Protein AF-A0A024TH42-F1 (afdb_monomer_lite)

InterPro domains:
  IPR003439 ABC transporter-like, ATP-binding domain [PF00005] (58-286)
  IPR027417 P-loop containing nucleoside triphosphate hydrolase [G3DSA:3.40.50.300] (31-189)
  IPR027417 P-loop containing nucleoside triphosphate hydrolase [G3DSA:3.40.50.300] (191-316)
  IPR027417 P-loop containing nucleoside triphosphate hydrolase [SSF52540] (46-305)
  IPR050611 ABCF protein [PTHR19211] (34-308)

Organism: NCBI:txid157072

Foldseek 3Di:
DDDDDDDDDDDDDDDDPFDKAWEFDDDPPPPPPVPVPFQKFWTFQIWIGTVPGTLDGGDIDTFHFQAEAEAEDAPPSCQLVVLVCVQVVLYPRRDPSFFEDGDQELDPDPLPDQQQFLLNLLQVLPPVLVVLVVLLVLLVVCVVVQLLQLSVLVVQLVVLVVVLVVLVSVLSHDDDPSNVVSVVVSVVSVVVNVVSVVSNVCCVVPNDGDDPVSNVVSVVVSVVSVVVCVVDCSVVLLVLCVVLPHDSVRRGGRSSPDDPVSSSSSSVSSCVSSVGLEYEAEQHCPPHDPVVVVVVVVSSVPDSHTYYYYDYDDDD

Secondary structure (DSSP, 8-state):
---------PPPPPP----EEEEEEPPTT------TT---EEEEEEEEEETTEEEEEEEEEEE-TT-EEEEEE-TTSSHHHHHHHHHTT-SSS--TT--EEEESSS--S-TT-TT-BHHHHHHTT-HHHHHHHHHHHHHHHHHHHT-HHHHHHHHHHHHHHHHHHHHHHHHHH--HHHHHHHHHHHHHHHHHHHHHHHHHHHHHHSPPPPPHHHHHHHHHHHHHHHHHHHT-SHHHHHHHHHHTT--GGGTTSBGGGS-HHHHHHHHHHHHHHH--SEEEESSTTTT--HHHHHHHHHHHHH--SEEEEEEE----

pLDDT: mean 80.29, std 17.08, range [27.31, 97.75]

Radius of gyration: 23.91 Å; chains: 1; bounding box: 73×58×61 Å

Structure (mmCIF, N/CA/C/O backbone):
data_AF-A0A024TH42-F1
#
_entry.id   AF-A0A024TH42-F1
#
loop_
_atom_site.group_PDB
_atom_site.id
_atom_site.type_symbol
_atom_site.label_atom_id
_atom_site.label_alt_id
_atom_site.label_comp_id
_atom_site.label_asym_id
_atom_site.label_entity_id
_atom_site.label_seq_id
_atom_site.pdbx_PDB_ins_code
_atom_site.Cartn_x
_atom_site.Cartn_y
_atom_site.Cartn_z
_atom_site.occupancy
_atom_site.B_iso_or_equiv
_atom_site.auth_seq_id
_atom_site.auth_comp_id
_atom_site.auth_asym_id
_atom_site.auth_atom_id
_atom_site.pdbx_PDB_model_num
ATOM 1 N N . ME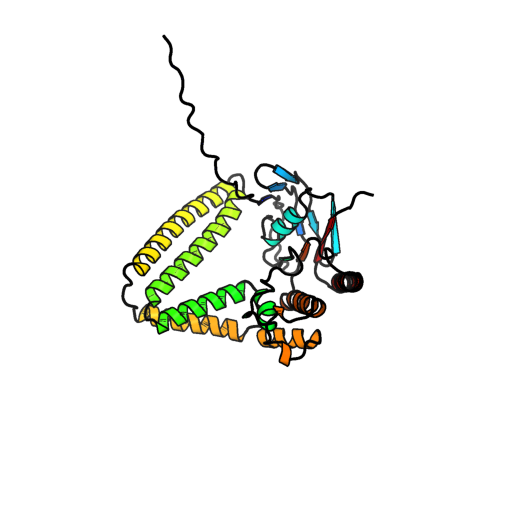T A 1 1 ? 47.244 28.688 38.931 1.00 35.34 1 MET A N 1
ATOM 2 C CA . MET A 1 1 ? 47.483 28.111 37.586 1.00 35.34 1 MET A CA 1
ATOM 3 C C . MET A 1 1 ? 47.863 26.655 37.815 1.00 35.34 1 MET A C 1
ATOM 5 O O . MET A 1 1 ? 48.824 26.429 38.520 1.00 35.34 1 MET A O 1
ATOM 9 N N . SER A 1 2 ? 47.060 25.647 37.496 1.00 34.12 2 SER A N 1
ATOM 10 C CA . SER A 1 2 ? 46.741 25.180 36.147 1.00 34.12 2 SER A CA 1
ATOM 11 C C . SER A 1 2 ? 45.531 24.235 36.228 1.00 34.12 2 SER A C 1
ATOM 13 O O . SER A 1 2 ? 45.498 23.344 37.074 1.00 34.12 2 SER A O 1
ATOM 15 N N . ARG A 1 3 ? 44.525 24.472 35.378 1.00 27.72 3 ARG A N 1
ATOM 16 C CA . ARG A 1 3 ? 43.347 23.620 35.167 1.00 27.72 3 ARG A CA 1
ATOM 17 C C . ARG A 1 3 ? 43.743 22.470 34.236 1.00 27.72 3 ARG A C 1
ATOM 19 O O . ARG A 1 3 ? 44.155 22.742 33.113 1.00 27.72 3 ARG A O 1
ATOM 26 N N . ALA A 1 4 ? 43.537 21.222 34.650 1.00 32.16 4 ALA A N 1
ATOM 27 C CA . ALA A 1 4 ? 43.550 20.070 33.750 1.00 32.16 4 ALA A CA 1
ATOM 28 C C . ALA A 1 4 ? 42.110 19.583 33.532 1.00 32.16 4 ALA A C 1
ATOM 30 O O . ALA A 1 4 ? 41.385 19.261 34.469 1.00 32.16 4 ALA A O 1
ATOM 31 N N . SER A 1 5 ? 41.709 19.645 32.267 1.00 30.38 5 SER A N 1
ATOM 32 C CA . SER A 1 5 ? 40.374 19.448 31.712 1.00 30.38 5 SER A CA 1
ATOM 33 C C . SER A 1 5 ? 39.993 17.966 31.655 1.00 30.38 5 SER A C 1
ATOM 35 O O . SER A 1 5 ? 40.686 17.173 31.018 1.00 30.38 5 SER A O 1
ATOM 37 N N . SER A 1 6 ? 38.871 17.599 32.279 1.00 29.38 6 SER A N 1
ATOM 38 C CA . SER A 1 6 ? 38.194 16.324 32.048 1.00 29.38 6 SER A CA 1
ATOM 39 C C . SER A 1 6 ? 37.366 16.421 30.762 1.00 29.38 6 SER A C 1
ATOM 41 O O . SER A 1 6 ? 36.305 17.045 30.708 1.00 29.38 6 SER A O 1
ATOM 43 N N . ARG A 1 7 ? 37.857 15.806 29.681 1.00 30.27 7 ARG A N 1
ATOM 44 C CA . ARG A 1 7 ? 37.072 15.606 28.457 1.00 30.27 7 ARG A CA 1
ATOM 45 C C . ARG A 1 7 ? 36.002 14.543 28.722 1.00 30.27 7 ARG A C 1
ATOM 47 O O . ARG A 1 7 ? 36.294 13.353 28.737 1.00 30.27 7 ARG A O 1
ATOM 54 N N . LYS A 1 8 ? 34.761 14.996 28.919 1.00 28.11 8 LYS A N 1
ATOM 55 C CA . LYS A 1 8 ? 33.544 14.189 28.758 1.00 28.11 8 LYS A CA 1
ATOM 56 C C . LYS A 1 8 ? 33.512 13.627 27.333 1.00 28.11 8 LYS A C 1
ATOM 58 O O . LYS A 1 8 ? 33.587 14.393 26.374 1.00 28.11 8 LYS A O 1
ATOM 63 N N . ALA A 1 9 ? 33.395 12.307 27.212 1.00 27.31 9 ALA A N 1
ATOM 64 C CA . ALA A 1 9 ? 33.053 11.638 25.966 1.00 27.31 9 ALA A CA 1
ATOM 65 C C . ALA A 1 9 ? 31.668 12.127 25.518 1.00 27.31 9 ALA A C 1
ATOM 67 O O . ALA A 1 9 ? 30.679 11.958 26.232 1.00 27.31 9 ALA A O 1
ATOM 68 N N . ALA A 1 10 ? 31.628 12.811 24.377 1.00 28.23 10 ALA A N 1
ATOM 69 C CA . ALA A 1 10 ? 30.393 13.216 23.735 1.00 28.23 10 ALA A CA 1
ATOM 70 C C . ALA A 1 10 ? 29.708 11.964 23.181 1.00 28.23 10 ALA A C 1
ATOM 72 O O . ALA A 1 10 ? 30.305 11.217 22.407 1.00 28.23 10 ALA A O 1
ATOM 73 N N . ALA A 1 11 ? 28.470 11.743 23.616 1.00 29.12 11 ALA A N 1
ATOM 74 C CA . ALA A 1 11 ? 27.571 10.772 23.027 1.00 29.12 11 ALA A CA 1
ATOM 75 C C . ALA A 1 11 ? 27.407 11.071 21.529 1.00 29.12 11 ALA A C 1
ATOM 77 O O . ALA A 1 11 ? 27.169 12.215 21.135 1.00 29.12 11 ALA A O 1
ATOM 78 N N . SER A 1 12 ? 27.564 10.039 20.708 1.00 27.52 12 SER A N 1
ATOM 79 C CA . SER A 1 12 ? 27.299 10.056 19.273 1.00 27.52 12 SER A CA 1
ATOM 80 C C . SER A 1 12 ? 25.852 10.508 19.028 1.00 27.52 12 SER A C 1
ATOM 82 O O . SER A 1 12 ? 24.946 9.901 19.604 1.00 27.52 12 SER A O 1
ATOM 84 N N . PRO A 1 13 ? 25.586 11.542 18.210 1.00 33.06 13 PRO A N 1
ATOM 85 C CA . PRO A 1 13 ? 24.218 11.864 17.840 1.00 33.06 13 PRO A CA 1
ATOM 86 C C . PRO A 1 13 ? 23.682 10.754 16.927 1.00 33.06 13 PRO A C 1
ATOM 88 O O . PRO A 1 13 ? 24.401 10.241 16.069 1.00 33.06 13 PRO A O 1
ATOM 91 N N . GLY A 1 14 ? 22.438 10.356 17.195 1.00 29.52 14 GLY A N 1
ATOM 92 C CA . GLY A 1 14 ? 21.754 9.206 16.614 1.00 29.52 14 GLY A CA 1
ATOM 93 C C . GLY A 1 14 ? 21.737 9.158 15.087 1.00 29.52 14 GLY A C 1
ATOM 94 O O . GLY A 1 14 ? 21.910 10.164 14.399 1.00 29.52 14 GLY A O 1
ATOM 95 N N . GLY A 1 15 ? 21.527 7.944 14.574 1.00 28.48 15 GLY A N 1
ATOM 96 C CA . GLY A 1 15 ? 21.420 7.655 13.150 1.00 28.48 15 GLY A CA 1
ATOM 97 C C . GLY A 1 15 ? 20.414 8.579 12.469 1.00 28.48 15 GLY A C 1
ATOM 98 O O . GLY A 1 15 ? 19.236 8.595 12.813 1.00 28.48 15 GLY A O 1
ATOM 99 N N . VAL A 1 16 ? 20.902 9.359 11.507 1.00 35.38 16 VAL A N 1
ATOM 100 C CA . VAL A 1 16 ? 20.064 10.153 10.612 1.00 35.38 16 VAL A CA 1
ATOM 101 C C . VAL A 1 16 ? 19.245 9.160 9.794 1.00 35.38 16 VAL A C 1
ATOM 103 O O . VAL A 1 16 ? 19.814 8.412 8.998 1.00 35.38 16 VAL A O 1
ATOM 106 N N . SER A 1 17 ? 17.927 9.121 9.990 1.00 39.53 17 SER A N 1
ATOM 107 C CA . SER A 1 17 ? 17.049 8.440 9.043 1.00 39.53 17 SER A CA 1
ATOM 108 C C . SER A 1 17 ? 17.267 9.083 7.671 1.00 39.53 17 SER A C 1
ATOM 110 O O . SER A 1 17 ? 17.157 10.297 7.496 1.00 39.53 17 SER A O 1
ATOM 112 N N . SER A 1 18 ? 17.688 8.285 6.694 1.00 54.50 18 SER A N 1
ATOM 113 C CA . SER A 1 18 ? 17.993 8.749 5.342 1.00 54.50 18 SER A CA 1
ATOM 114 C C . SER A 1 18 ? 16.696 9.089 4.600 1.00 54.50 18 SER A C 1
ATOM 116 O O . SER A 1 18 ? 16.183 8.280 3.832 1.00 54.50 18 SER A O 1
ATOM 118 N N . PHE A 1 19 ? 16.137 10.271 4.869 1.00 74.56 19 PHE A N 1
ATOM 119 C CA . PHE A 1 19 ? 14.902 10.755 4.251 1.00 74.56 19 PHE A CA 1
ATOM 120 C C . PHE A 1 19 ? 15.132 11.117 2.776 1.00 74.56 19 PHE A C 1
ATOM 122 O O . PHE A 1 19 ? 16.102 11.807 2.448 1.00 74.56 19 PHE A O 1
ATOM 129 N N . ILE A 1 20 ? 14.237 10.661 1.895 1.00 80.00 20 ILE A N 1
ATOM 130 C CA . ILE A 1 20 ? 14.242 10.982 0.461 1.00 80.00 20 ILE A CA 1
ATOM 131 C C . ILE A 1 20 ? 13.393 12.237 0.235 1.00 80.00 20 ILE A C 1
ATOM 133 O O . ILE A 1 20 ? 12.207 12.252 0.559 1.00 80.00 20 ILE A O 1
ATOM 137 N N . MET A 1 21 ? 13.975 13.282 -0.357 1.00 81.19 21 MET A N 1
ATOM 138 C CA . MET A 1 21 ? 13.240 14.466 -0.812 1.00 81.19 21 MET A CA 1
ATOM 139 C C . MET A 1 21 ? 13.188 14.495 -2.335 1.00 81.19 21 MET A C 1
ATOM 141 O O . MET A 1 21 ? 14.208 14.335 -3.001 1.00 81.19 21 MET A O 1
ATOM 145 N N . ALA A 1 22 ? 12.003 14.748 -2.884 1.00 84.31 22 ALA A N 1
ATOM 146 C CA . ALA A 1 22 ? 11.780 14.885 -4.316 1.00 84.31 22 ALA A CA 1
ATOM 147 C C . ALA A 1 22 ? 11.021 16.185 -4.607 1.00 84.31 22 ALA A C 1
ATOM 149 O O . ALA A 1 22 ? 10.117 16.561 -3.859 1.00 84.31 22 ALA A O 1
ATOM 150 N N . ARG A 1 23 ? 11.391 16.874 -5.688 1.00 84.00 23 ARG A N 1
ATOM 151 C CA . ARG A 1 23 ? 10.737 18.094 -6.180 1.00 84.00 23 ARG A CA 1
ATOM 152 C C . ARG A 1 23 ? 10.572 18.022 -7.693 1.00 84.00 23 ARG A C 1
ATOM 154 O O . ARG A 1 23 ? 11.424 17.463 -8.374 1.00 84.00 23 ARG A O 1
ATOM 161 N N . SER A 1 24 ? 9.507 18.616 -8.207 1.00 83.94 24 SER A N 1
ATOM 162 C CA . SER A 1 24 ? 9.253 18.800 -9.639 1.00 83.94 24 SER A CA 1
ATOM 163 C C . SER A 1 24 ? 8.377 20.034 -9.831 1.00 83.94 24 SER A C 1
ATOM 165 O O . SER A 1 24 ? 7.579 20.387 -8.961 1.00 83.94 24 SER A O 1
ATOM 167 N N . GLN A 1 25 ? 8.544 20.724 -10.954 1.00 77.81 25 GLN A N 1
ATOM 168 C CA . GLN A 1 25 ? 7.719 21.861 -11.331 1.00 77.81 25 GLN A CA 1
ATOM 169 C C . GLN A 1 25 ? 6.458 21.364 -12.046 1.00 77.81 25 GLN A C 1
ATOM 171 O O . GLN A 1 25 ? 6.541 20.591 -12.996 1.00 77.81 25 GLN A O 1
ATOM 176 N N . GLN A 1 26 ? 5.292 21.842 -11.608 1.00 63.44 26 GLN A N 1
ATOM 177 C CA . GLN A 1 26 ? 4.060 21.746 -12.391 1.00 63.44 26 GLN A CA 1
ATOM 178 C C . GLN A 1 26 ? 3.979 22.948 -13.333 1.00 63.44 26 GLN A C 1
ATOM 180 O O . GLN A 1 26 ? 4.135 24.090 -12.881 1.00 63.44 26 GLN A O 1
ATOM 185 N N . ASP A 1 27 ? 3.720 22.712 -14.619 1.00 53.97 27 ASP A N 1
ATOM 186 C CA . ASP A 1 27 ? 3.426 23.801 -15.547 1.00 53.97 27 ASP A CA 1
ATOM 187 C C . ASP A 1 27 ? 2.157 24.547 -15.085 1.00 53.97 27 ASP A C 1
ATOM 189 O O . ASP A 1 27 ? 1.157 23.939 -14.697 1.00 53.97 27 ASP A O 1
ATOM 193 N N . ARG A 1 28 ? 2.196 25.886 -15.103 1.00 44.81 28 ARG A N 1
ATOM 194 C CA . ARG A 1 28 ? 1.053 26.745 -14.748 1.00 44.81 28 ARG A CA 1
ATOM 195 C C . ARG A 1 28 ? -0.092 26.631 -15.759 1.00 44.81 28 ARG A C 1
ATOM 197 O O . ARG A 1 28 ? -1.193 27.078 -15.442 1.00 44.81 28 ARG A O 1
ATOM 204 N N . PHE A 1 29 ? 0.167 26.062 -16.938 1.00 48.16 29 PHE A N 1
ATOM 205 C CA . PHE A 1 29 ? -0.809 25.898 -18.016 1.00 48.16 29 PHE A CA 1
ATOM 206 C C . PHE A 1 29 ? -1.490 24.529 -18.064 1.00 48.16 29 PHE A C 1
ATOM 208 O O . PHE A 1 29 ? -2.488 24.394 -18.770 1.00 48.16 29 PHE A O 1
ATOM 215 N N . HIS A 1 30 ? -1.068 23.560 -17.245 1.00 46.94 30 HIS A N 1
ATOM 216 C CA . HIS A 1 30 ? -1.917 22.411 -16.939 1.00 46.94 30 HIS A CA 1
ATOM 217 C C . HIS A 1 30 ? -2.985 22.835 -15.920 1.00 46.94 30 HIS A C 1
ATOM 219 O O . HIS A 1 30 ? -2.983 22.447 -14.752 1.00 46.94 30 HIS A O 1
ATOM 225 N N . LEU A 1 31 ? -3.959 23.625 -16.395 1.00 41.12 31 LEU A N 1
ATOM 226 C CA . LEU A 1 31 ? -5.339 23.342 -16.015 1.00 41.12 31 LEU A CA 1
ATOM 227 C C . LEU A 1 31 ? -5.497 21.838 -16.212 1.00 41.12 31 LEU A C 1
ATOM 229 O O . LEU A 1 31 ? -5.095 21.321 -17.252 1.00 41.12 31 LEU A O 1
ATOM 233 N N . ALA A 1 32 ? -6.005 21.140 -15.205 1.00 41.59 32 ALA A N 1
ATOM 234 C CA . ALA A 1 32 ? -6.504 19.797 -15.402 1.00 41.59 32 ALA A CA 1
ATOM 235 C C . ALA A 1 32 ? -7.594 19.888 -16.478 1.00 41.59 32 ALA A C 1
ATOM 237 O O . ALA A 1 32 ? -8.767 20.085 -16.170 1.00 41.59 32 ALA A O 1
ATOM 238 N N . THR A 1 33 ? -7.210 19.824 -17.754 1.00 36.06 33 THR A N 1
ATOM 239 C CA . THR A 1 33 ? -8.090 19.301 -18.777 1.00 36.06 33 THR A CA 1
ATOM 240 C C . THR A 1 33 ? -8.423 17.934 -18.231 1.00 36.06 33 THR A C 1
ATOM 242 O O . THR A 1 33 ? -7.535 17.127 -17.954 1.00 36.06 33 THR A O 1
ATOM 245 N N . VAL A 1 34 ? -9.693 17.757 -17.905 1.00 44.75 34 VAL A N 1
ATOM 246 C CA . VAL A 1 34 ? -10.247 16.528 -17.361 1.00 44.75 34 VAL A CA 1
ATOM 247 C C . VAL A 1 34 ? -10.269 15.507 -18.502 1.00 44.75 34 VAL A C 1
ATOM 249 O O . VAL A 1 34 ? -11.316 15.073 -18.956 1.00 44.75 34 VAL A O 1
ATOM 252 N N . ASP A 1 35 ? -9.093 15.174 -19.027 1.00 43.88 35 ASP A N 1
ATOM 253 C CA . ASP A 1 35 ? -8.879 14.012 -19.864 1.00 43.88 35 ASP A CA 1
ATOM 254 C C . ASP A 1 35 ? -8.500 12.891 -18.907 1.00 43.88 35 ASP A C 1
ATOM 256 O O . ASP A 1 35 ? -7.347 12.703 -18.525 1.00 43.88 35 ASP A O 1
ATOM 260 N N . HIS A 1 36 ? -9.519 12.147 -18.482 1.00 51.41 36 HIS A N 1
ATOM 261 C CA . HIS A 1 36 ? -9.411 10.998 -17.579 1.00 51.41 36 HIS A CA 1
ATOM 262 C C . HIS A 1 36 ? -8.555 9.831 -18.128 1.00 51.41 36 HIS A C 1
ATOM 264 O O . HIS A 1 36 ? -8.536 8.762 -17.527 1.00 51.41 36 HIS A O 1
ATOM 270 N N . HIS A 1 37 ? -7.852 10.020 -19.249 1.00 54.94 37 HIS A N 1
ATOM 271 C CA . HIS A 1 37 ? -7.129 8.981 -19.985 1.00 54.94 37 HIS A CA 1
ATOM 272 C C . HIS A 1 37 ? -5.671 9.343 -20.303 1.00 54.94 37 HIS A C 1
ATOM 274 O O . HIS A 1 37 ? -4.991 8.555 -20.960 1.00 54.94 37 HIS A O 1
ATOM 280 N N . ASP A 1 38 ? -5.172 10.506 -19.867 1.00 73.75 38 ASP A N 1
ATOM 281 C CA . ASP A 1 38 ? -3.760 10.832 -20.065 1.00 73.75 38 ASP A CA 1
ATOM 282 C C . ASP A 1 38 ? -2.898 10.175 -18.973 1.00 73.75 38 ASP A C 1
ATOM 284 O O . ASP A 1 38 ? -2.822 10.644 -17.834 1.00 73.75 38 ASP A O 1
ATOM 288 N N . TYR A 1 39 ? -2.279 9.045 -19.323 1.00 86.44 39 TYR A N 1
ATOM 289 C CA . TYR A 1 39 ? -1.319 8.332 -18.474 1.00 86.44 39 TYR A CA 1
ATOM 290 C C . TYR A 1 39 ? 0.134 8.782 -18.707 1.00 86.44 39 TYR A C 1
ATOM 292 O O . TYR A 1 39 ? 1.055 8.170 -18.161 1.00 86.44 39 TYR A O 1
ATOM 300 N N . ASN A 1 40 ? 0.362 9.837 -19.500 1.00 89.12 40 ASN A N 1
ATOM 301 C CA . ASN A 1 40 ? 1.694 10.399 -19.687 1.00 89.12 40 ASN A CA 1
ATOM 302 C C . ASN A 1 40 ? 2.158 11.132 -18.421 1.00 89.12 40 ASN A C 1
ATOM 304 O O . ASN A 1 40 ? 1.387 11.776 -17.709 1.00 89.12 40 ASN A O 1
ATOM 308 N N . ILE A 1 41 ? 3.458 11.058 -18.145 1.00 90.06 41 ILE A N 1
ATOM 309 C CA . ILE A 1 41 ? 4.101 11.767 -17.040 1.00 90.06 41 ILE A CA 1
ATOM 310 C C . ILE A 1 41 ? 5.187 12.653 -17.622 1.00 90.06 41 ILE A C 1
ATOM 312 O O . ILE A 1 41 ? 6.186 12.166 -18.148 1.00 90.06 41 ILE A O 1
ATOM 316 N N . HIS A 1 42 ? 5.027 13.963 -17.466 1.00 90.12 42 HIS A N 1
ATOM 317 C CA . HIS A 1 42 ? 6.055 14.931 -17.822 1.00 90.12 42 HIS A CA 1
ATOM 318 C C . HIS A 1 42 ? 6.346 15.840 -16.636 1.00 90.12 42 HIS A C 1
ATOM 320 O O . HIS A 1 42 ? 5.526 16.666 -16.246 1.00 90.12 42 HIS A O 1
ATOM 326 N N . LEU A 1 43 ? 7.520 15.660 -16.036 1.00 88.31 43 LEU A N 1
ATOM 327 C CA . LEU A 1 43 ? 7.973 16.413 -14.876 1.00 88.31 43 LEU A CA 1
ATOM 328 C C . LEU A 1 43 ? 9.202 17.238 -15.235 1.00 88.31 43 LEU A C 1
ATOM 330 O O . LEU A 1 43 ? 10.209 16.714 -15.713 1.00 88.31 43 LEU A O 1
ATOM 334 N N . TRP A 1 44 ? 9.117 18.534 -14.957 1.00 87.44 44 TRP A N 1
ATOM 335 C CA . TRP A 1 44 ? 10.182 19.494 -15.220 1.00 87.44 44 TRP A CA 1
ATOM 336 C C . TRP A 1 44 ? 10.923 19.802 -13.924 1.00 87.44 44 TRP A C 1
ATOM 338 O O . TRP A 1 44 ? 10.344 19.714 -12.838 1.00 87.44 44 TRP A O 1
ATOM 348 N N . GLN A 1 45 ? 12.192 20.197 -14.027 1.00 87.00 45 GLN A N 1
ATOM 349 C CA . GLN A 1 45 ? 13.020 20.597 -12.880 1.00 87.00 45 GLN A CA 1
ATOM 350 C C . GLN A 1 45 ? 13.001 19.571 -11.731 1.00 87.00 45 GLN A C 1
ATOM 352 O O . GLN A 1 45 ? 12.886 19.911 -10.549 1.00 87.00 45 GLN A O 1
ATOM 357 N N . VAL A 1 46 ? 13.091 18.297 -12.104 1.00 89.00 46 VAL A N 1
ATOM 358 C CA . VAL A 1 46 ? 13.156 17.145 -11.213 1.00 89.00 46 VAL A CA 1
ATOM 359 C C . VAL A 1 46 ? 14.411 17.259 -10.355 1.00 89.00 46 VAL A C 1
ATOM 361 O O . VAL A 1 46 ? 15.539 17.179 -10.842 1.00 89.00 46 VAL A O 1
ATOM 364 N N . GLY A 1 47 ? 14.202 17.443 -9.057 1.00 89.62 47 GLY A N 1
ATOM 365 C CA . GLY A 1 47 ? 15.243 17.386 -8.042 1.00 89.62 47 GLY A CA 1
ATOM 366 C C . GLY A 1 47 ? 15.013 16.198 -7.119 1.00 89.62 47 GLY A C 1
ATOM 367 O O . GLY A 1 47 ? 13.878 15.929 -6.727 1.00 89.62 47 GLY A O 1
ATOM 368 N N . LEU A 1 48 ? 16.086 15.500 -6.761 1.00 90.38 48 LEU A N 1
ATOM 369 C CA . LEU A 1 48 ? 16.047 14.348 -5.861 1.00 90.38 48 LEU A CA 1
ATOM 370 C C . LEU A 1 48 ? 17.242 14.413 -4.916 1.00 90.38 48 LEU A C 1
ATOM 372 O O . LEU A 1 48 ? 18.374 14.562 -5.375 1.00 90.38 48 LEU A O 1
ATOM 376 N N . SER A 1 49 ? 17.013 14.256 -3.618 1.00 87.75 49 SER A N 1
ATOM 377 C CA . SER A 1 49 ? 18.069 14.166 -2.611 1.00 87.75 49 SER A CA 1
ATOM 378 C C . SER A 1 49 ? 17.771 13.088 -1.572 1.00 87.75 49 SER A C 1
ATOM 380 O O . SER A 1 49 ? 16.621 12.723 -1.330 1.00 87.75 49 SER A O 1
ATOM 382 N N . ILE A 1 50 ? 18.832 12.558 -0.964 1.00 84.38 50 ILE A N 1
ATOM 383 C CA . ILE A 1 50 ? 18.760 11.644 0.178 1.00 84.38 50 ILE A CA 1
ATOM 384 C C . ILE A 1 50 ? 19.601 12.215 1.321 1.00 84.38 50 ILE A C 1
ATOM 386 O O . ILE A 1 50 ? 20.815 12.410 1.187 1.00 84.38 50 ILE A O 1
ATOM 390 N N . GLY A 1 51 ? 18.950 12.551 2.436 1.00 82.00 51 GLY A N 1
ATOM 391 C CA . GLY A 1 51 ? 19.565 13.370 3.483 1.00 82.00 51 GLY A CA 1
ATOM 392 C C . GLY A 1 51 ? 20.139 14.669 2.901 1.00 82.00 51 GLY A C 1
ATOM 393 O O . GLY A 1 51 ? 19.437 15.425 2.238 1.00 82.00 51 GLY A O 1
ATOM 394 N N . ASN A 1 52 ? 21.441 14.897 3.093 1.00 79.88 52 ASN A N 1
ATOM 395 C CA . ASN A 1 52 ? 22.132 16.091 2.586 1.00 79.88 52 ASN A CA 1
ATOM 396 C C . ASN A 1 52 ? 22.758 15.907 1.191 1.00 79.88 52 ASN A C 1
ATOM 398 O O . ASN A 1 52 ? 23.478 16.788 0.725 1.00 79.88 52 ASN A O 1
ATOM 402 N N . ARG A 1 53 ? 22.558 14.756 0.536 1.00 85.38 53 ARG A N 1
ATOM 403 C CA . ARG A 1 53 ? 23.165 14.456 -0.766 1.00 85.38 53 ARG A CA 1
ATOM 404 C C . ARG A 1 53 ? 22.154 14.657 -1.887 1.00 85.38 53 ARG A C 1
ATOM 406 O O . 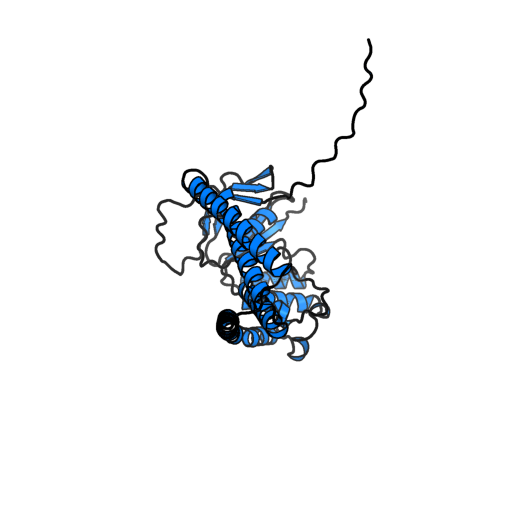ARG A 1 53 ? 21.176 13.918 -1.968 1.00 85.38 53 ARG A O 1
ATOM 413 N N . GLU A 1 54 ? 22.429 15.592 -2.789 1.00 88.62 54 GLU A N 1
ATOM 414 C CA . GLU A 1 54 ? 21.683 15.733 -4.042 1.00 88.62 54 GLU A CA 1
ATOM 415 C C . GLU A 1 54 ? 22.074 14.624 -5.032 1.00 88.62 54 GLU A C 1
ATOM 417 O O . GLU A 1 54 ? 23.252 14.308 -5.219 1.00 88.62 54 GLU A O 1
ATOM 422 N N . LEU A 1 55 ? 21.063 13.996 -5.628 1.00 90.62 55 LEU A N 1
ATOM 423 C CA . LEU A 1 55 ? 21.175 12.912 -6.605 1.00 90.62 55 LEU A CA 1
ATOM 424 C C . LEU A 1 55 ? 20.782 13.389 -8.007 1.00 90.62 55 LEU A C 1
ATOM 426 O O . LEU A 1 55 ? 21.447 13.030 -8.974 1.00 90.62 55 LEU A O 1
ATOM 430 N N . LEU A 1 56 ? 19.731 14.211 -8.107 1.00 91.50 56 LEU A N 1
ATOM 431 C CA . LEU A 1 56 ? 19.283 14.856 -9.343 1.00 91.50 56 LEU A CA 1
ATOM 432 C C . LEU A 1 56 ? 19.079 16.349 -9.090 1.00 91.50 56 LEU A C 1
ATOM 434 O O . LEU A 1 56 ? 18.502 16.727 -8.068 1.00 91.50 56 LEU A O 1
ATOM 438 N N . VAL A 1 57 ? 19.525 17.176 -10.033 1.00 90.88 57 VAL A N 1
ATOM 439 C CA . VAL A 1 57 ? 19.381 18.634 -9.999 1.00 90.88 57 VAL A CA 1
ATOM 440 C C . VAL A 1 57 ? 18.800 19.075 -11.332 1.00 90.88 57 VAL A C 1
ATOM 442 O O . VAL A 1 57 ? 19.418 18.857 -12.370 1.00 90.88 57 VAL A O 1
ATOM 445 N N . ASP A 1 58 ? 17.605 19.661 -11.276 1.00 88.38 58 ASP A N 1
ATOM 446 C CA . ASP A 1 58 ? 16.881 20.253 -12.404 1.00 88.38 58 ASP A CA 1
ATOM 447 C C . ASP A 1 58 ? 16.799 19.349 -13.650 1.00 88.38 58 ASP A C 1
ATOM 449 O O . ASP A 1 58 ? 16.889 19.807 -14.787 1.00 88.38 58 ASP A O 1
ATOM 453 N N . ALA A 1 59 ? 16.614 18.046 -13.423 1.00 91.94 59 ALA A N 1
ATOM 454 C CA . ALA A 1 59 ? 16.441 17.063 -14.483 1.00 91.94 59 ALA A CA 1
ATOM 455 C C . ALA A 1 59 ? 15.041 17.152 -15.116 1.00 91.94 59 ALA A C 1
ATOM 457 O O . ALA A 1 59 ? 14.121 17.774 -14.584 1.00 91.94 59 ALA A O 1
ATOM 458 N N . GLU A 1 60 ? 14.858 16.484 -16.247 1.00 91.81 60 GLU A N 1
ATOM 459 C CA . GLU A 1 60 ? 13.560 16.317 -16.894 1.00 91.81 60 GLU A CA 1
ATOM 460 C C . GLU A 1 60 ? 13.204 14.828 -16.889 1.00 91.81 60 GLU A C 1
ATOM 462 O O . GLU A 1 60 ? 14.022 13.993 -17.280 1.00 91.81 60 GLU A O 1
ATOM 467 N N . LEU A 1 61 ? 12.002 14.486 -16.417 1.00 92.31 61 LEU A N 1
ATOM 468 C CA . LEU A 1 61 ? 11.475 13.123 -16.471 1.00 92.31 61 LEU A CA 1
ATOM 469 C C . LEU A 1 61 ? 10.266 13.099 -17.394 1.00 92.31 61 LEU A C 1
ATOM 471 O O . LEU A 1 61 ? 9.262 13.756 -17.129 1.00 92.31 61 LEU A O 1
ATOM 475 N N . LYS A 1 62 ? 10.362 12.306 -18.456 1.00 92.75 62 LYS A N 1
ATOM 476 C CA . LYS A 1 62 ? 9.303 12.140 -19.441 1.00 92.75 62 LYS A CA 1
ATOM 477 C C . LYS A 1 62 ? 9.021 10.656 -19.657 1.00 92.75 62 LYS A C 1
ATOM 479 O O . LYS A 1 62 ? 9.907 9.925 -20.096 1.00 92.75 62 LYS A O 1
ATOM 484 N N . LEU A 1 63 ? 7.804 10.231 -19.337 1.00 93.12 63 LEU A N 1
ATOM 485 C CA . LEU A 1 63 ? 7.304 8.872 -19.516 1.00 93.12 63 LEU A CA 1
ATOM 486 C C . LEU A 1 63 ? 6.014 8.931 -20.334 1.00 93.12 63 LEU A C 1
ATOM 488 O O . LEU A 1 63 ? 5.052 9.578 -19.933 1.00 93.12 63 LEU A O 1
ATOM 492 N N . GLU A 1 64 ? 6.007 8.256 -21.472 1.00 92.38 64 GLU A N 1
ATOM 493 C CA . GLU A 1 64 ? 4.845 8.115 -22.343 1.00 92.38 64 GLU A CA 1
ATOM 494 C C . GLU A 1 64 ? 4.052 6.862 -21.940 1.00 92.38 64 GLU A C 1
ATOM 496 O O . GLU A 1 64 ? 4.614 5.847 -21.499 1.00 92.38 64 GLU A O 1
ATOM 501 N N . ALA A 1 65 ? 2.734 6.930 -22.088 1.00 90.94 65 ALA A N 1
ATOM 502 C CA . ALA A 1 65 ? 1.819 5.838 -21.807 1.00 90.94 65 ALA A CA 1
ATOM 503 C C . ALA A 1 65 ? 2.171 4.601 -22.657 1.00 90.94 65 ALA A C 1
ATOM 505 O O . ALA A 1 65 ? 2.336 4.687 -23.873 1.00 90.94 65 ALA A O 1
ATOM 506 N N . GLY A 1 66 ? 2.313 3.446 -22.004 1.00 90.19 66 GLY A N 1
ATOM 507 C CA . GLY A 1 66 ? 2.635 2.161 -22.633 1.00 90.19 66 GLY A CA 1
ATOM 508 C C . GLY A 1 66 ? 4.082 1.977 -23.092 1.00 90.19 66 GLY A C 1
ATOM 509 O O . GLY A 1 66 ? 4.412 0.931 -23.641 1.00 90.19 66 GLY A O 1
ATOM 510 N N . ALA A 1 67 ? 4.970 2.944 -22.854 1.00 93.56 67 ALA A N 1
ATOM 511 C CA . ALA A 1 67 ? 6.387 2.786 -23.164 1.00 93.56 67 ALA A CA 1
ATOM 512 C C . ALA A 1 67 ? 7.153 2.020 -22.063 1.00 93.56 67 ALA A C 1
ATOM 514 O O . ALA A 1 67 ? 6.830 2.091 -20.873 1.00 93.56 67 ALA A O 1
ATOM 515 N N . HIS A 1 68 ? 8.218 1.317 -22.460 1.00 93.31 68 HIS A N 1
ATOM 516 C CA . HIS A 1 68 ? 9.109 0.590 -21.549 1.00 93.31 68 HIS A CA 1
ATOM 517 C C . HIS A 1 68 ? 10.493 1.248 -21.515 1.00 93.31 68 HIS A C 1
ATOM 519 O O . HIS A 1 68 ? 11.195 1.311 -22.525 1.00 93.31 68 HIS A O 1
ATOM 525 N N . TYR A 1 69 ? 10.889 1.724 -20.340 1.00 94.31 69 TYR A N 1
ATOM 526 C CA . TYR A 1 69 ? 12.108 2.488 -20.102 1.00 94.31 69 TYR A CA 1
ATOM 527 C C . TYR A 1 69 ? 13.132 1.678 -19.307 1.00 94.31 69 TYR A C 1
ATOM 529 O O . TYR A 1 69 ? 12.788 0.994 -18.344 1.00 94.31 69 TYR A O 1
ATOM 537 N N . GLY A 1 70 ? 14.407 1.816 -19.678 1.00 92.44 70 GLY A N 1
ATOM 538 C CA . GLY A 1 70 ? 15.548 1.338 -18.899 1.00 92.44 70 GLY A CA 1
ATOM 539 C C . GLY A 1 70 ? 16.294 2.504 -18.249 1.00 92.44 70 GLY A C 1
ATOM 540 O O . GLY A 1 70 ? 16.869 3.345 -18.938 1.00 92.44 70 GLY A O 1
ATOM 541 N N . LEU A 1 71 ? 16.310 2.548 -16.921 1.00 92.00 71 LEU A N 1
ATOM 542 C CA . LEU A 1 71 ? 17.077 3.482 -16.108 1.00 92.00 71 LEU A CA 1
ATOM 543 C C . LEU A 1 71 ? 18.466 2.896 -15.845 1.00 92.00 71 LEU A C 1
ATOM 545 O O . LEU A 1 71 ? 18.660 2.048 -14.972 1.00 92.00 71 LEU A O 1
ATOM 549 N N . VAL A 1 72 ? 19.445 3.378 -16.605 1.00 90.50 72 VAL A N 1
ATOM 550 C CA . VAL A 1 72 ? 20.810 2.848 -16.606 1.00 90.50 72 VAL A CA 1
ATOM 551 C C . VAL A 1 72 ? 21.765 3.818 -15.915 1.00 90.50 72 VAL A C 1
ATOM 553 O O . VAL A 1 72 ? 21.757 5.021 -16.166 1.00 90.50 72 VAL A O 1
ATOM 556 N N . GLY A 1 73 ? 22.626 3.298 -15.042 1.00 87.38 73 GLY A N 1
ATOM 557 C CA . GLY A 1 73 ? 23.606 4.120 -14.335 1.00 87.38 73 GLY A CA 1
ATOM 558 C C . GLY A 1 73 ? 24.515 3.319 -13.413 1.00 87.38 73 GLY A C 1
ATOM 559 O O . GLY A 1 73 ? 24.254 2.153 -13.111 1.00 87.38 73 GLY A O 1
ATOM 560 N N . ARG A 1 74 ? 25.590 3.956 -12.937 1.00 86.50 74 ARG A N 1
ATOM 561 C CA . ARG A 1 74 ? 26.534 3.343 -11.986 1.00 86.50 74 ARG A CA 1
ATOM 562 C C . ARG A 1 74 ? 25.851 3.017 -10.649 1.00 86.50 74 ARG A C 1
ATOM 564 O O . ARG A 1 74 ? 24.791 3.547 -10.315 1.00 86.50 74 ARG A O 1
ATOM 571 N N . ASN A 1 75 ? 26.479 2.159 -9.851 1.00 83.25 75 ASN A N 1
ATOM 572 C CA . ASN A 1 75 ? 26.045 1.941 -8.473 1.00 83.25 75 ASN A CA 1
ATOM 573 C C . ASN A 1 75 ? 26.133 3.228 -7.648 1.00 83.25 75 ASN A C 1
ATOM 575 O O . ASN A 1 75 ? 27.085 3.998 -7.778 1.00 83.25 75 ASN A O 1
ATOM 579 N N . GLY A 1 76 ? 25.123 3.461 -6.807 1.00 82.56 76 GLY A N 1
ATOM 580 C CA . GLY A 1 76 ? 25.071 4.625 -5.918 1.00 82.56 76 GLY A CA 1
ATOM 581 C C . GLY A 1 76 ? 24.764 5.965 -6.599 1.00 82.56 76 GLY A C 1
ATOM 582 O O . GLY A 1 76 ? 25.005 7.009 -5.987 1.00 82.56 76 GLY A O 1
ATOM 583 N N . THR A 1 77 ? 24.246 5.965 -7.836 1.00 86.12 77 THR A N 1
ATOM 584 C CA . THR A 1 77 ? 23.800 7.186 -8.541 1.00 86.12 77 THR A CA 1
ATOM 585 C C . THR A 1 77 ? 22.373 7.616 -8.199 1.00 86.12 77 THR A C 1
ATOM 587 O O . THR A 1 77 ? 21.949 8.668 -8.654 1.00 86.12 77 THR A O 1
ATOM 590 N N . GLY A 1 78 ? 21.633 6.829 -7.411 1.00 86.56 78 GLY A N 1
ATOM 591 C CA . GLY A 1 78 ? 20.269 7.174 -6.993 1.00 86.56 78 GLY A CA 1
ATOM 592 C C . GLY A 1 78 ? 19.142 6.564 -7.830 1.00 86.56 78 GLY A C 1
ATOM 593 O O . GLY A 1 78 ? 18.021 7.043 -7.736 1.00 86.56 78 GLY A O 1
ATOM 594 N N . LYS A 1 79 ? 19.404 5.512 -8.625 1.00 90.69 79 LYS A N 1
ATOM 595 C CA . LYS A 1 79 ? 18.374 4.821 -9.431 1.00 90.69 79 LYS A CA 1
ATOM 596 C C . LYS A 1 79 ? 17.216 4.304 -8.573 1.00 90.69 79 LYS A C 1
ATOM 598 O O . LYS A 1 79 ? 16.077 4.705 -8.774 1.00 90.69 79 LYS A O 1
ATOM 603 N N . SER A 1 80 ? 17.539 3.487 -7.574 1.00 88.06 80 SER A N 1
ATOM 604 C CA . SER A 1 80 ? 16.569 2.941 -6.623 1.00 88.06 80 SER A CA 1
ATOM 605 C C . SER A 1 80 ? 15.854 4.047 -5.856 1.00 88.06 80 SER A C 1
ATOM 607 O O . SER A 1 80 ? 14.642 4.017 -5.711 1.00 88.06 80 SER A O 1
ATOM 609 N N . THR A 1 81 ? 16.583 5.099 -5.469 1.00 89.44 81 THR A N 1
ATOM 610 C CA . THR A 1 81 ? 16.002 6.277 -4.814 1.00 89.44 81 THR A CA 1
ATOM 611 C C . THR A 1 81 ? 14.992 6.999 -5.710 1.00 89.44 81 THR A C 1
ATOM 613 O O . THR A 1 81 ? 13.967 7.451 -5.214 1.00 89.44 81 THR A O 1
ATOM 616 N N . LEU A 1 82 ? 15.247 7.101 -7.020 1.00 91.38 82 LEU A N 1
ATOM 617 C CA . LEU A 1 82 ? 14.310 7.691 -7.979 1.00 91.38 82 LEU A CA 1
ATOM 618 C C . LEU A 1 82 ? 13.054 6.828 -8.137 1.00 91.38 82 LEU A C 1
ATOM 620 O O . LEU A 1 82 ? 11.948 7.361 -8.089 1.00 91.38 82 LEU A O 1
ATOM 624 N N . LEU A 1 83 ? 13.215 5.511 -8.306 1.00 91.25 83 LEU A N 1
ATOM 625 C CA . LEU A 1 83 ? 12.079 4.593 -8.431 1.00 91.25 83 LEU A CA 1
ATOM 626 C C . LEU A 1 83 ? 11.237 4.560 -7.151 1.00 91.25 83 LEU A C 1
ATOM 628 O O . LEU A 1 83 ? 10.017 4.667 -7.226 1.00 91.25 83 LEU A O 1
ATOM 632 N N . GLN A 1 84 ? 11.879 4.510 -5.985 1.00 86.25 84 GLN A N 1
ATOM 633 C CA . GLN A 1 84 ? 11.205 4.607 -4.695 1.00 86.25 84 GLN A CA 1
ATOM 634 C C . GLN A 1 84 ? 10.465 5.943 -4.558 1.00 86.25 84 GLN A C 1
ATOM 636 O O . GLN A 1 84 ? 9.298 5.965 -4.185 1.00 86.25 84 GLN A O 1
ATOM 641 N N . ALA A 1 85 ? 11.098 7.059 -4.935 1.00 86.56 85 ALA A N 1
ATOM 642 C CA . ALA A 1 85 ? 10.454 8.368 -4.903 1.00 86.56 85 ALA A CA 1
ATOM 643 C C . ALA A 1 85 ? 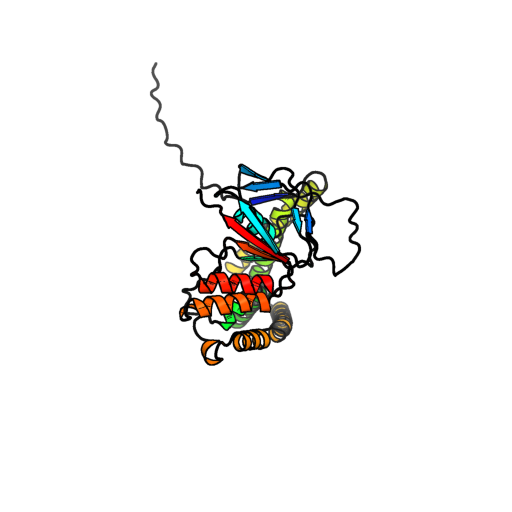9.227 8.455 -5.825 1.00 86.56 85 ALA A C 1
ATOM 645 O O . ALA A 1 85 ? 8.246 9.107 -5.472 1.00 86.56 85 ALA A O 1
ATOM 646 N N . LEU A 1 86 ? 9.250 7.802 -6.990 1.00 89.00 86 LEU A N 1
ATOM 647 C CA . LEU A 1 86 ? 8.080 7.698 -7.866 1.00 89.00 86 LEU A CA 1
ATOM 648 C C . LEU A 1 86 ? 6.990 6.804 -7.249 1.00 89.00 86 LEU A C 1
ATOM 650 O O . LEU A 1 86 ? 5.831 7.211 -7.213 1.00 89.00 86 LEU A O 1
ATOM 654 N N . GLY A 1 87 ? 7.358 5.636 -6.715 1.00 85.06 87 GLY A N 1
ATOM 655 C CA . GLY A 1 87 ? 6.444 4.685 -6.070 1.00 85.06 87 GLY A CA 1
ATOM 656 C C . GLY A 1 87 ? 5.737 5.228 -4.830 1.00 85.06 87 GLY A C 1
ATOM 657 O O . GLY A 1 87 ? 4.546 4.997 -4.635 1.00 85.06 87 GLY A O 1
ATOM 658 N N . ASP A 1 88 ? 6.451 6.013 -4.027 1.00 81.75 88 ASP A N 1
ATOM 659 C CA . ASP A 1 88 ? 5.928 6.667 -2.824 1.00 81.75 88 ASP A CA 1
ATOM 660 C C . ASP A 1 88 ? 5.139 7.956 -3.145 1.00 81.75 88 ASP A C 1
ATOM 662 O O . ASP A 1 88 ? 4.693 8.667 -2.236 1.00 81.75 88 ASP A O 1
ATOM 666 N N . GLY A 1 89 ? 4.979 8.298 -4.433 1.00 82.81 89 GLY A N 1
ATOM 667 C CA . GLY A 1 89 ? 4.285 9.511 -4.871 1.00 82.81 89 GLY A CA 1
ATOM 668 C C . GLY A 1 89 ? 4.977 10.782 -4.370 1.00 82.81 89 GLY A C 1
ATOM 669 O O . GLY A 1 89 ? 4.335 11.717 -3.871 1.00 82.81 89 GLY A O 1
ATOM 670 N N . LEU A 1 90 ? 6.314 10.812 -4.407 1.00 81.81 90 LEU A N 1
ATOM 671 C CA . LEU A 1 90 ? 7.085 11.943 -3.899 1.00 81.81 90 LEU A CA 1
ATOM 672 C C . LEU A 1 90 ? 7.094 13.151 -4.838 1.00 81.81 90 LEU A C 1
ATOM 674 O O . LEU A 1 90 ? 7.175 14.273 -4.345 1.00 81.81 90 LEU A O 1
ATOM 678 N N . PHE A 1 91 ? 6.945 12.945 -6.144 1.00 82.50 91 PHE A N 1
ATOM 679 C CA . PHE A 1 91 ? 6.925 14.020 -7.136 1.00 82.50 91 PHE A CA 1
ATOM 680 C C . PHE A 1 91 ? 5.552 14.691 -7.275 1.00 82.50 91 PHE A C 1
ATOM 682 O O . PHE A 1 91 ? 4.509 14.044 -7.197 1.00 82.50 91 PHE A O 1
ATOM 689 N N . GLU A 1 92 ? 5.551 16.001 -7.524 1.00 75.62 92 GLU A N 1
ATOM 690 C CA . GLU A 1 92 ? 4.345 16.758 -7.874 1.00 75.62 92 GLU A CA 1
ATOM 691 C C . GLU A 1 92 ? 4.119 16.730 -9.391 1.00 75.62 92 GLU A C 1
ATOM 693 O O . GLU A 1 92 ? 5.076 16.790 -10.154 1.00 75.62 92 GLU A O 1
ATOM 698 N N . GLY A 1 93 ? 2.864 16.692 -9.846 1.00 75.56 93 GLY A N 1
ATOM 699 C CA . GLY A 1 93 ? 2.540 16.699 -11.285 1.00 75.56 93 GLY A CA 1
ATOM 700 C C . GLY A 1 93 ? 2.136 15.344 -11.851 1.00 75.56 93 GLY A C 1
ATOM 701 O O . GLY A 1 93 ? 1.606 15.297 -12.951 1.00 75.56 93 GLY A O 1
ATOM 702 N N . ILE A 1 94 ? 2.291 14.266 -11.082 1.00 82.75 94 ILE A N 1
ATOM 703 C CA . ILE A 1 94 ? 1.704 12.967 -11.421 1.00 82.75 94 ILE A CA 1
ATOM 704 C C . ILE A 1 94 ? 0.208 13.008 -11.078 1.00 82.75 94 ILE A C 1
ATOM 706 O O . ILE A 1 94 ? -0.166 13.371 -9.958 1.00 82.75 94 ILE A O 1
ATOM 710 N N . SER A 1 95 ? -0.646 12.674 -12.050 1.00 80.62 95 SER A N 1
ATOM 711 C CA . SER A 1 95 ? -2.101 12.595 -11.871 1.00 80.62 95 SER A CA 1
ATOM 712 C C . SER A 1 95 ? -2.470 11.543 -10.820 1.00 80.62 95 SER A C 1
ATOM 714 O O . SER A 1 95 ? -1.885 10.464 -10.781 1.00 80.62 95 SER A O 1
ATOM 716 N N . SER A 1 96 ? -3.482 11.825 -9.994 1.00 75.50 96 SER A N 1
ATOM 717 C CA . SER A 1 96 ? -3.979 10.891 -8.971 1.00 75.50 96 SER A CA 1
ATOM 718 C C . SER A 1 96 ? -4.604 9.616 -9.541 1.00 75.50 96 SER A C 1
ATOM 720 O O . SER A 1 96 ? -4.811 8.670 -8.791 1.00 75.50 96 SER A O 1
ATOM 722 N N . HIS A 1 97 ? -4.916 9.600 -10.840 1.00 78.50 97 HIS A N 1
ATOM 723 C CA . HIS A 1 97 ? -5.457 8.438 -11.550 1.00 78.50 97 HIS A CA 1
ATOM 724 C C . HIS A 1 97 ? -4.357 7.512 -12.099 1.00 78.50 97 HIS A C 1
ATOM 726 O O . HIS A 1 97 ? -4.673 6.468 -12.656 1.00 78.50 97 HIS A O 1
ATOM 732 N N . ILE A 1 98 ? -3.075 7.890 -11.983 1.00 85.44 98 ILE A N 1
ATOM 733 C CA . ILE A 1 98 ? -1.950 7.031 -12.362 1.00 85.44 98 ILE A CA 1
ATOM 734 C C . ILE A 1 98 ? -1.594 6.162 -11.156 1.00 85.44 98 ILE A C 1
ATOM 736 O O . ILE A 1 98 ? -0.966 6.618 -10.198 1.00 85.44 98 ILE A O 1
ATOM 740 N N . HIS A 1 99 ? -1.972 4.891 -11.219 1.00 84.38 99 HIS A N 1
ATOM 741 C CA . HIS A 1 99 ? -1.605 3.892 -10.226 1.00 84.38 99 HIS A CA 1
ATOM 742 C C . HIS A 1 99 ? -0.163 3.434 -10.461 1.00 84.38 99 HIS A C 1
ATOM 744 O O . HIS A 1 99 ? 0.141 2.743 -11.438 1.00 84.38 99 HIS A O 1
ATOM 750 N N . VAL A 1 100 ? 0.732 3.847 -9.564 1.00 87.00 100 VAL A N 1
ATOM 751 C CA . VAL A 1 100 ? 2.151 3.480 -9.592 1.00 87.00 100 VAL A CA 1
ATOM 752 C C . VAL A 1 100 ? 2.382 2.274 -8.687 1.00 87.00 100 VAL A C 1
ATOM 754 O O . VAL A 1 100 ? 2.087 2.326 -7.494 1.00 87.00 100 VAL A O 1
ATOM 757 N N . MET A 1 101 ? 2.956 1.206 -9.235 1.00 86.31 101 MET A N 1
ATOM 758 C CA . MET A 1 101 ? 3.410 0.048 -8.468 1.00 86.31 101 MET A CA 1
ATOM 759 C C . MET A 1 101 ? 4.935 0.016 -8.460 1.00 86.31 101 MET A C 1
ATOM 761 O O . MET A 1 101 ? 5.560 -0.112 -9.512 1.00 86.31 101 MET A O 1
ATOM 765 N N . TYR A 1 102 ? 5.530 0.131 -7.273 1.00 84.56 102 TYR A N 1
ATOM 766 C CA . TYR A 1 102 ? 6.972 0.010 -7.080 1.00 84.56 102 TYR A CA 1
ATOM 767 C C . TYR A 1 102 ? 7.357 -1.345 -6.511 1.00 84.56 102 TYR A C 1
ATOM 769 O O . TYR A 1 102 ? 6.820 -1.791 -5.500 1.00 84.56 102 TYR A O 1
ATOM 777 N N . VAL A 1 103 ? 8.329 -1.967 -7.167 1.00 78.62 103 VAL A N 1
ATOM 778 C CA . VAL A 1 103 ? 8.863 -3.280 -6.843 1.00 78.62 103 VAL A CA 1
ATOM 779 C C . VAL A 1 103 ? 10.346 -3.103 -6.531 1.00 78.62 103 VAL A C 1
ATOM 781 O O . VAL A 1 103 ? 11.173 -3.052 -7.439 1.00 78.62 103 VAL A O 1
ATOM 784 N N . HIS A 1 104 ? 10.679 -2.974 -5.241 1.00 64.62 104 HIS A N 1
ATOM 785 C CA . HIS A 1 104 ? 12.062 -2.778 -4.775 1.00 64.62 104 HIS A CA 1
ATOM 786 C C . HIS A 1 104 ? 12.939 -4.035 -4.931 1.00 64.62 104 HIS A C 1
ATOM 788 O O . HIS A 1 104 ? 14.160 -3.948 -4.888 1.00 64.62 104 HIS A O 1
ATOM 794 N N . GLN A 1 105 ? 12.299 -5.193 -5.100 1.00 60.53 105 GLN A N 1
ATOM 795 C CA . GLN A 1 105 ? 12.831 -6.520 -5.408 1.00 60.53 105 GLN A CA 1
ATOM 796 C C . GLN A 1 105 ? 11.612 -7.437 -5.576 1.00 60.53 105 GLN A C 1
ATOM 798 O O . GLN A 1 105 ? 10.539 -7.128 -5.059 1.00 60.53 105 GLN A O 1
ATOM 803 N N . LEU A 1 106 ? 11.753 -8.568 -6.267 1.00 52.78 106 LEU A N 1
ATOM 804 C CA . LEU A 1 106 ? 10.635 -9.470 -6.592 1.00 52.78 106 LEU A CA 1
ATOM 805 C C . LEU A 1 106 ? 9.900 -10.096 -5.386 1.00 52.78 106 LEU A C 1
ATOM 807 O O . LEU A 1 106 ? 8.992 -10.890 -5.590 1.00 52.78 106 LEU A O 1
ATOM 811 N N . PHE A 1 107 ? 10.240 -9.743 -4.143 1.00 51.53 107 PHE A N 1
ATOM 812 C CA . PHE A 1 107 ? 9.696 -10.346 -2.930 1.00 51.53 107 PHE A CA 1
ATOM 813 C C . PHE A 1 107 ? 9.734 -9.364 -1.739 1.00 51.53 107 PHE A C 1
ATOM 815 O O . PHE A 1 107 ? 10.633 -9.428 -0.908 1.00 51.53 107 PHE A O 1
ATOM 822 N N . HIS A 1 108 ? 8.782 -8.428 -1.652 1.00 51.84 108 HIS A N 1
ATOM 823 C CA . HIS A 1 108 ? 8.640 -7.524 -0.485 1.00 51.84 108 HIS A CA 1
ATOM 824 C C . HIS A 1 108 ? 7.777 -8.134 0.643 1.00 51.84 108 HIS A C 1
ATOM 826 O O . HIS A 1 108 ? 7.532 -7.527 1.685 1.00 51.84 108 HIS A O 1
ATOM 832 N N . VAL A 1 109 ? 7.277 -9.339 0.412 1.00 58.88 109 VAL A N 1
ATOM 833 C CA . VAL A 1 109 ? 6.513 -10.118 1.375 1.00 58.88 109 VAL A CA 1
ATOM 834 C C . VAL A 1 109 ? 7.493 -10.893 2.246 1.00 58.88 109 VAL A C 1
ATOM 836 O O . VAL A 1 109 ? 8.505 -11.365 1.727 1.00 58.88 109 VAL A O 1
ATOM 839 N N . ASP A 1 110 ? 7.205 -11.036 3.541 1.00 65.00 110 ASP A N 1
ATOM 840 C CA . ASP A 1 110 ? 7.932 -11.981 4.388 1.00 65.00 110 ASP A CA 1
ATOM 841 C C . ASP A 1 110 ? 7.701 -13.399 3.850 1.00 65.00 110 ASP A C 1
ATOM 843 O O . ASP A 1 110 ? 6.705 -14.058 4.151 1.00 65.00 110 ASP A O 1
ATOM 847 N N . LEU A 1 111 ? 8.607 -13.835 2.969 1.00 65.44 111 LEU A N 1
ATOM 848 C CA . LEU A 1 111 ? 8.520 -15.113 2.273 1.00 65.44 111 LEU A CA 1
ATOM 849 C C . LEU A 1 111 ? 8.727 -16.298 3.204 1.00 65.44 111 LEU A C 1
ATOM 851 O O . LEU A 1 111 ? 8.767 -17.412 2.690 1.00 65.44 111 LEU A O 1
ATOM 855 N N . GLU A 1 112 ? 8.945 -16.069 4.496 1.00 68.62 112 GLU A N 1
ATOM 856 C CA . GLU A 1 112 ? 9.111 -17.099 5.512 1.00 68.62 112 GLU A CA 1
ATOM 857 C C . GLU A 1 112 ? 7.921 -17.141 6.478 1.00 68.62 112 GLU A C 1
ATOM 859 O O . GLU A 1 112 ? 7.854 -18.051 7.301 1.00 68.62 112 GLU A O 1
ATOM 864 N N . ASN A 1 113 ? 6.943 -16.232 6.344 1.00 79.62 113 ASN A N 1
ATOM 865 C CA . ASN A 1 113 ? 5.739 -16.249 7.168 1.00 79.62 113 ASN A CA 1
ATOM 866 C C . ASN A 1 113 ? 4.913 -17.528 6.889 1.00 79.62 113 ASN A C 1
ATOM 868 O O . ASN A 1 113 ? 4.442 -17.731 5.760 1.00 79.62 113 ASN A O 1
ATOM 872 N N . PRO A 1 114 ? 4.716 -18.405 7.894 1.00 83.19 114 PRO A N 1
ATOM 873 C CA . PRO A 1 114 ? 3.966 -19.641 7.720 1.00 83.19 114 PRO A CA 1
ATOM 874 C C . PRO A 1 114 ? 2.454 -19.436 7.595 1.00 83.19 114 PRO A C 1
ATOM 876 O O . PRO A 1 114 ? 1.776 -20.315 7.072 1.00 83.19 114 PRO A O 1
ATOM 879 N N . GLU A 1 115 ? 1.928 -18.293 8.028 1.00 85.06 115 GLU A N 1
ATOM 880 C CA . GLU A 1 115 ? 0.492 -17.993 8.019 1.00 85.06 115 GLU A CA 1
ATOM 881 C C . GLU A 1 115 ? 0.032 -17.333 6.715 1.00 85.06 115 GLU A C 1
ATOM 883 O O . GLU A 1 115 ? -1.163 -17.236 6.436 1.00 85.06 115 GLU A O 1
ATOM 888 N N . LEU A 1 116 ? 0.972 -16.882 5.883 1.00 85.88 116 LEU A N 1
ATOM 889 C CA . LEU A 1 116 ? 0.639 -16.143 4.678 1.00 85.88 116 LEU A CA 1
ATOM 890 C C . LEU A 1 116 ? 0.390 -17.084 3.494 1.00 85.88 116 LEU A C 1
ATOM 892 O O . LEU A 1 116 ? 1.325 -17.634 2.903 1.00 85.88 116 LEU A O 1
ATOM 896 N N . SER A 1 117 ? -0.882 -17.251 3.134 1.00 91.00 117 SER A N 1
ATOM 897 C CA . SER A 1 117 ? -1.300 -18.063 1.989 1.00 91.00 117 SER A CA 1
ATOM 898 C C . SER A 1 117 ? -0.984 -17.405 0.643 1.00 91.00 117 SER A C 1
ATOM 900 O O . SER A 1 117 ? -0.809 -16.188 0.543 1.00 91.00 117 SER A O 1
ATOM 902 N N . VAL A 1 118 ? -0.939 -18.202 -0.428 1.00 90.50 118 VAL A N 1
ATOM 903 C CA . VAL A 1 118 ? -0.669 -17.702 -1.786 1.00 90.50 118 VAL A CA 1
ATOM 904 C C . VAL A 1 118 ? -1.713 -16.684 -2.254 1.00 90.50 118 VAL A C 1
ATOM 906 O O . VAL A 1 118 ? -1.350 -15.650 -2.819 1.00 90.50 118 VAL A O 1
ATOM 909 N N . VAL A 1 119 ? -2.997 -16.943 -1.999 1.00 90.12 119 VAL A N 1
ATOM 910 C CA . VAL A 1 119 ? -4.078 -16.000 -2.325 1.00 90.12 119 VAL A CA 1
ATOM 911 C C . VAL A 1 119 ? -3.950 -14.700 -1.525 1.00 90.12 119 VAL A C 1
ATOM 913 O O . VAL A 1 119 ? -4.119 -13.617 -2.084 1.00 90.12 119 VAL A O 1
ATOM 916 N N . ASN A 1 120 ? -3.527 -14.771 -0.260 1.00 85.88 120 ASN A N 1
ATOM 917 C CA . ASN A 1 120 ? -3.329 -13.580 0.564 1.00 85.88 120 ASN A CA 1
ATOM 918 C C . ASN A 1 120 ? -2.120 -12.751 0.123 1.00 85.88 120 ASN A C 1
ATOM 920 O O . ASN A 1 120 ? -2.184 -11.528 0.195 1.00 85.88 120 ASN A O 1
ATOM 924 N N . VAL A 1 121 ? -1.060 -13.368 -0.412 1.00 85.19 121 VAL A N 1
ATOM 925 C CA . VAL A 1 121 ? 0.044 -12.632 -1.062 1.00 85.19 121 VAL A CA 1
ATOM 926 C C . VAL A 1 121 ? -0.451 -11.819 -2.257 1.00 85.19 121 VAL A C 1
ATOM 928 O O . VAL A 1 121 ? -0.030 -10.680 -2.470 1.00 85.19 121 VAL A O 1
ATOM 931 N N . LEU A 1 122 ? -1.350 -12.396 -3.052 1.00 83.88 122 LEU A N 1
ATOM 932 C CA . LEU A 1 122 ? -1.931 -11.712 -4.198 1.00 83.88 122 LEU A CA 1
ATOM 933 C C . LEU A 1 122 ? -2.782 -10.513 -3.745 1.00 83.88 122 LEU A C 1
ATOM 935 O O . LEU A 1 122 ? -2.591 -9.391 -4.219 1.00 83.88 122 LEU A O 1
ATOM 939 N N . LEU A 1 123 ? -3.643 -10.737 -2.754 1.00 81.19 123 LEU A N 1
ATOM 940 C CA . LEU A 1 123 ? -4.541 -9.729 -2.192 1.00 81.19 123 LEU A CA 1
ATOM 941 C C . LEU A 1 123 ? -3.816 -8.629 -1.400 1.00 81.19 123 LEU A C 1
ATOM 943 O O . LEU A 1 123 ? -4.267 -7.484 -1.398 1.00 81.19 123 LEU A O 1
ATOM 947 N N . SER A 1 124 ? -2.675 -8.926 -0.769 1.00 75.81 124 SER A N 1
ATOM 948 C CA . SER A 1 124 ? -1.913 -7.952 0.029 1.00 75.81 124 SER A CA 1
ATOM 949 C C . SER A 1 124 ? -1.286 -6.833 -0.805 1.00 75.81 124 SER A C 1
ATOM 951 O O . SER A 1 124 ? -0.789 -5.853 -0.252 1.00 75.81 124 SER A O 1
ATOM 953 N N . GLY A 1 125 ? -1.272 -6.970 -2.134 1.00 67.56 125 GLY A N 1
ATOM 954 C CA . GLY A 1 125 ? -0.824 -5.911 -3.036 1.00 67.56 125 GLY A CA 1
ATOM 955 C C . GLY A 1 125 ? -1.747 -4.689 -3.024 1.00 67.56 125 GLY A C 1
ATOM 956 O O . GLY A 1 125 ? -1.297 -3.571 -3.285 1.00 67.56 125 GLY A O 1
ATOM 957 N N . ASP A 1 126 ? -3.027 -4.883 -2.693 1.00 73.94 126 ASP A N 1
ATOM 958 C CA . ASP A 1 126 ? -4.001 -3.803 -2.587 1.00 73.94 126 ASP A CA 1
ATOM 959 C C . ASP A 1 126 ? -3.943 -3.179 -1.187 1.00 73.94 126 ASP A C 1
ATOM 961 O O . ASP A 1 126 ? -4.546 -3.659 -0.225 1.00 73.94 126 ASP A O 1
ATOM 965 N N . LYS A 1 127 ? -3.219 -2.060 -1.075 1.00 72.44 127 LYS A N 1
ATOM 966 C CA . LYS A 1 127 ? -3.087 -1.313 0.185 1.00 72.44 127 LYS A CA 1
ATOM 967 C C . LYS A 1 127 ? -4.436 -0.873 0.758 1.00 72.44 127 LYS A C 1
ATOM 969 O O . LYS A 1 127 ? -4.548 -0.766 1.973 1.00 72.44 127 LYS A O 1
ATOM 974 N N . GLN A 1 128 ? -5.441 -0.606 -0.083 1.00 74.00 128 GLN A N 1
ATOM 975 C CA . GLN A 1 128 ? -6.763 -0.216 0.410 1.00 74.00 128 GLN A CA 1
ATOM 976 C C . GLN A 1 128 ? -7.464 -1.397 1.072 1.00 74.00 128 GLN A C 1
ATOM 978 O O . GLN A 1 128 ? -8.044 -1.227 2.140 1.00 74.00 128 GLN A O 1
ATOM 983 N N . ARG A 1 129 ? -7.349 -2.591 0.478 1.00 77.31 129 ARG A N 1
ATOM 984 C CA . ARG A 1 129 ? -7.842 -3.834 1.078 1.00 77.31 129 ARG A CA 1
ATOM 985 C C . ARG A 1 129 ? -7.184 -4.106 2.424 1.00 77.31 129 ARG A C 1
ATOM 987 O O . ARG A 1 129 ? -7.877 -4.345 3.402 1.00 77.31 129 ARG A O 1
ATOM 994 N N . VAL A 1 130 ? -5.857 -4.000 2.496 1.00 79.19 130 VAL A N 1
ATOM 995 C CA . VAL A 1 130 ? -5.122 -4.199 3.758 1.00 79.19 130 VAL A CA 1
ATOM 996 C C . VAL A 1 130 ? -5.620 -3.242 4.846 1.00 79.19 130 VAL A C 1
ATOM 998 O O . VAL A 1 130 ? -5.849 -3.666 5.974 1.00 79.19 130 VAL A O 1
ATOM 1001 N N . SER A 1 131 ? -5.849 -1.967 4.512 1.00 83.69 131 SER A N 1
ATOM 1002 C CA . SER A 1 131 ? -6.421 -1.012 5.466 1.00 83.69 131 SER A CA 1
ATOM 1003 C C . SER A 1 131 ? -7.848 -1.370 5.889 1.00 83.69 131 SER A C 1
ATOM 1005 O O . SER A 1 131 ? -8.165 -1.223 7.064 1.00 83.69 131 SER A O 1
ATOM 1007 N N . ARG A 1 132 ? -8.708 -1.837 4.972 1.00 87.19 132 ARG A N 1
ATOM 1008 C CA . ARG A 1 132 ? -10.075 -2.272 5.313 1.00 87.19 132 ARG A CA 1
ATOM 1009 C C . ARG A 1 132 ? -10.083 -3.484 6.229 1.00 87.19 132 ARG A C 1
ATOM 1011 O O . ARG A 1 132 ? -10.771 -3.444 7.240 1.00 87.19 132 ARG A O 1
ATOM 1018 N N . GLN A 1 133 ? -9.276 -4.492 5.921 1.00 86.94 133 GLN A N 1
ATOM 1019 C CA . GLN A 1 133 ? -9.159 -5.700 6.731 1.00 86.94 133 GLN A CA 1
ATOM 1020 C C . GLN A 1 133 ? -8.724 -5.377 8.168 1.00 86.94 133 GLN A C 1
ATOM 1022 O O . GLN A 1 133 ? -9.357 -5.826 9.115 1.00 86.94 133 GLN A O 1
ATOM 1027 N N . HIS A 1 134 ? -7.719 -4.511 8.329 1.00 90.44 134 HIS A N 1
ATOM 1028 C CA . HIS A 1 134 ? -7.288 -4.023 9.646 1.00 90.44 134 HIS A CA 1
ATOM 1029 C C . HIS A 1 134 ? -8.411 -3.295 10.403 1.00 90.44 134 HIS A C 1
ATOM 1031 O O . HIS A 1 134 ? -8.578 -3.487 11.605 1.00 90.44 134 HIS A O 1
ATOM 1037 N N . MET A 1 135 ? -9.220 -2.482 9.711 1.00 92.62 135 MET A N 1
ATOM 1038 C CA . MET A 1 135 ? -10.373 -1.815 10.333 1.00 92.62 135 MET A CA 1
ATOM 1039 C C . MET A 1 135 ? -11.456 -2.811 10.768 1.00 92.62 135 MET A C 1
ATOM 1041 O O . MET A 1 135 ? -11.993 -2.652 11.861 1.00 92.62 135 MET A O 1
ATOM 1045 N N . ILE A 1 136 ? -11.759 -3.822 9.946 1.00 94.25 136 ILE A N 1
ATOM 1046 C CA . ILE A 1 136 ? -12.716 -4.888 10.282 1.00 94.25 136 ILE A CA 1
ATOM 1047 C C . ILE A 1 136 ? -12.245 -5.628 11.536 1.00 94.25 136 ILE A C 1
ATOM 1049 O O . ILE A 1 136 ? -12.975 -5.664 12.521 1.00 94.25 136 ILE A O 1
ATOM 1053 N N . GLU A 1 137 ? -11.002 -6.117 11.536 1.00 94.19 137 GLU A N 1
ATOM 1054 C CA . GLU A 1 137 ? -10.417 -6.866 12.656 1.00 94.19 137 GLU A CA 1
ATOM 1055 C C . GLU A 1 137 ? -10.479 -6.082 13.972 1.00 94.19 137 GLU A C 1
ATOM 1057 O O . GLU A 1 137 ? -10.865 -6.620 15.011 1.00 94.19 137 GLU A O 1
ATOM 1062 N N . LEU A 1 138 ? -10.139 -4.790 13.936 1.00 96.06 138 LEU A N 1
ATOM 1063 C CA . LEU A 1 138 ? -10.206 -3.932 15.115 1.00 96.06 138 LEU A CA 1
ATOM 1064 C C . LEU A 1 138 ? -11.645 -3.716 15.604 1.00 96.06 138 LEU A C 1
ATOM 1066 O O . LEU A 1 138 ? -11.890 -3.788 16.811 1.00 96.06 138 LEU A O 1
ATOM 1070 N N . LEU A 1 139 ? -12.588 -3.441 14.698 1.00 96.44 139 LEU A N 1
ATOM 1071 C CA . LEU A 1 139 ? -13.992 -3.200 15.046 1.00 96.44 139 LEU A CA 1
ATOM 1072 C C . LEU A 1 139 ? -14.664 -4.458 15.608 1.00 96.44 139 LEU A C 1
ATOM 1074 O O . LEU A 1 139 ? -15.367 -4.359 16.613 1.00 96.44 139 LEU A O 1
ATOM 1078 N N . GLU A 1 140 ? -14.411 -5.626 15.017 1.00 96.69 140 GLU A N 1
ATOM 1079 C CA . GLU A 1 140 ? -14.912 -6.911 15.518 1.00 96.69 140 GLU A CA 1
ATOM 1080 C C . GLU A 1 140 ? -14.361 -7.220 16.905 1.00 96.69 140 GLU A C 1
ATOM 1082 O O . GLU A 1 140 ? -15.136 -7.450 17.833 1.00 96.69 140 GLU A O 1
ATOM 1087 N N . ALA A 1 141 ? -13.041 -7.118 17.088 1.00 95.81 141 ALA A N 1
ATOM 1088 C CA . ALA A 1 141 ? -12.425 -7.325 18.393 1.00 95.81 141 ALA A CA 1
ATOM 1089 C C . ALA A 1 141 ? -12.987 -6.351 19.444 1.00 95.81 141 ALA A C 1
ATOM 1091 O O . ALA A 1 141 ? -13.261 -6.750 20.577 1.00 95.81 141 ALA A O 1
ATOM 1092 N N . GLY A 1 142 ? -13.204 -5.084 19.072 1.00 94.94 142 GLY A N 1
ATOM 1093 C CA . GLY A 1 142 ? -13.806 -4.073 19.943 1.00 94.94 142 GLY A CA 1
ATOM 1094 C C . GLY A 1 142 ? -15.234 -4.418 20.369 1.00 94.94 142 GLY A C 1
ATOM 1095 O O . GLY A 1 142 ? -15.562 -4.286 21.547 1.00 94.94 142 GLY A O 1
ATOM 1096 N N . LEU A 1 143 ? -16.064 -4.905 19.442 1.00 95.44 143 LEU A N 1
ATOM 1097 C CA . LEU A 1 143 ? -17.434 -5.346 19.728 1.00 95.44 143 LEU A CA 1
ATOM 1098 C C . LEU A 1 143 ? -17.466 -6.610 20.598 1.00 95.44 143 LEU A C 1
ATOM 1100 O O . LEU A 1 143 ? -18.250 -6.685 21.544 1.00 95.44 143 LEU A O 1
ATOM 1104 N N . GLU A 1 144 ? -16.608 -7.590 20.312 1.00 95.94 144 GLU A N 1
ATOM 1105 C CA . GLU A 1 144 ? -16.531 -8.845 21.068 1.00 95.94 144 GLU A CA 1
ATOM 1106 C C . GLU A 1 144 ? -16.054 -8.628 22.506 1.00 95.94 144 GLU A C 1
ATOM 1108 O O . GLU A 1 144 ? -16.566 -9.248 23.442 1.00 95.94 144 GLU A O 1
ATOM 1113 N N . THR A 1 145 ? -15.073 -7.743 22.689 1.00 94.38 145 THR A N 1
ATOM 1114 C CA . THR A 1 145 ? -14.442 -7.489 23.991 1.00 94.38 145 THR A CA 1
A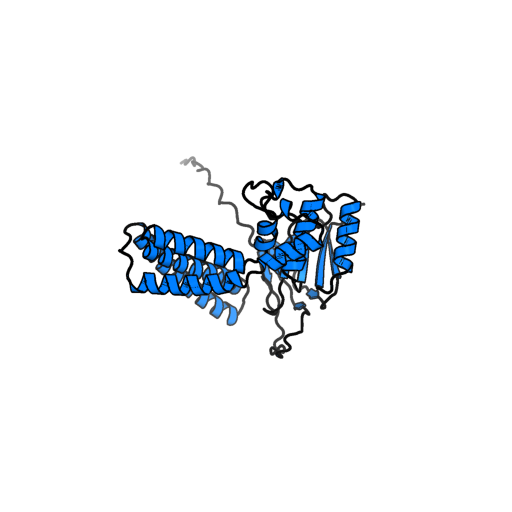TOM 1115 C C . THR A 1 145 ? -15.069 -6.332 24.768 1.00 94.38 145 THR A C 1
ATOM 1117 O O . THR A 1 145 ? -14.662 -6.094 25.905 1.00 94.38 145 THR A O 1
ATOM 1120 N N . GLN A 1 146 ? -16.088 -5.664 24.209 1.00 92.81 146 GLN A N 1
ATOM 1121 C CA . GLN A 1 146 ? -16.744 -4.484 24.796 1.00 92.81 146 GLN A CA 1
ATOM 1122 C C . GLN A 1 146 ? -15.742 -3.358 25.105 1.00 92.81 146 GLN A C 1
ATOM 1124 O O . GLN A 1 146 ? -15.760 -2.749 26.178 1.00 92.81 146 GLN A O 1
ATOM 1129 N N . THR A 1 147 ? -14.817 -3.130 24.169 1.00 94.75 147 THR A N 1
ATOM 1130 C CA . THR A 1 147 ? -13.833 -2.038 24.210 1.00 94.75 147 THR A CA 1
ATOM 1131 C C . THR A 1 147 ? -13.962 -1.129 22.990 1.00 94.75 147 THR A C 1
ATOM 1133 O O . THR A 1 147 ? -12.979 -0.523 22.550 1.00 94.75 147 THR A O 1
ATOM 1136 N N . LEU A 1 148 ? -15.152 -1.045 22.397 1.00 95.69 148 LEU A N 1
ATOM 1137 C CA . LEU A 1 148 ? -15.376 -0.357 21.134 1.00 95.69 148 LEU A CA 1
ATOM 1138 C C . LEU A 1 148 ? -14.993 1.124 21.196 1.00 95.69 148 LEU A C 1
ATOM 1140 O O . LEU A 1 148 ? -14.388 1.631 20.253 1.00 95.69 148 LEU A O 1
ATOM 1144 N N . HIS A 1 149 ? -15.266 1.818 22.300 1.00 95.31 149 HIS A N 1
ATOM 1145 C CA . HIS A 1 149 ? -14.858 3.211 22.465 1.00 95.31 149 HIS A CA 1
ATOM 1146 C C . HIS A 1 149 ? -13.339 3.370 22.313 1.00 95.31 149 HIS A C 1
ATOM 1148 O O . HIS A 1 149 ? -12.860 4.262 21.608 1.00 95.31 149 HIS A O 1
ATOM 1154 N N . GLN A 1 150 ? -12.563 2.484 22.944 1.00 94.94 150 GLN A N 1
ATOM 1155 C CA . GLN A 1 150 ? -11.106 2.479 22.824 1.00 94.94 150 GLN A CA 1
ATOM 1156 C C . GLN A 1 150 ? -10.678 2.207 21.378 1.00 94.94 150 GLN A C 1
ATOM 1158 O O . GLN A 1 150 ? -9.825 2.928 20.855 1.00 94.94 150 GLN A O 1
ATOM 1163 N N . THR A 1 151 ? -11.294 1.218 20.728 1.00 96.19 151 THR A N 1
ATOM 1164 C CA . THR A 1 151 ? -11.048 0.871 19.323 1.00 96.19 151 THR A CA 1
ATOM 1165 C C . THR A 1 151 ? -11.319 2.052 18.389 1.00 96.19 151 THR A C 1
ATOM 1167 O O . THR A 1 151 ? -10.483 2.387 17.551 1.00 96.19 151 THR A O 1
ATOM 1170 N N . LEU A 1 152 ? -12.448 2.746 18.547 1.00 95.94 152 LEU A N 1
ATOM 1171 C CA . LEU A 1 152 ? -12.790 3.909 17.727 1.00 95.94 152 LEU A CA 1
ATOM 1172 C C . LEU A 1 152 ? -11.781 5.048 17.918 1.00 95.94 152 LEU A C 1
ATOM 1174 O O . LEU A 1 152 ? -11.398 5.700 16.946 1.00 95.94 152 LEU A O 1
ATOM 1178 N N . LYS A 1 153 ? -11.290 5.261 19.146 1.00 96.06 153 LYS A N 1
ATOM 1179 C CA . LYS A 1 153 ? -10.235 6.252 19.417 1.00 96.06 153 LYS A CA 1
ATOM 1180 C C . LYS A 1 153 ? -8.887 5.856 18.826 1.00 96.06 153 LYS A C 1
ATOM 1182 O O . LYS A 1 153 ? -8.154 6.734 18.370 1.00 96.06 153 LYS A O 1
ATOM 1187 N N . GLN A 1 154 ? -8.577 4.562 18.789 1.00 96.25 154 GLN A N 1
ATOM 1188 C CA . GLN A 1 154 ? -7.403 4.057 18.085 1.00 96.25 154 GLN A CA 1
ATOM 1189 C C . GLN A 1 154 ? -7.498 4.348 16.582 1.00 96.25 154 GLN A C 1
ATOM 1191 O O . GLN A 1 154 ? -6.583 4.951 16.025 1.00 96.25 154 GLN A O 1
ATOM 1196 N N . LEU A 1 155 ? -8.615 3.988 15.942 1.00 95.62 155 LEU A N 1
ATOM 1197 C CA . LEU A 1 155 ? -8.838 4.215 14.510 1.00 95.62 155 LEU A CA 1
ATOM 1198 C C . LEU A 1 155 ? -8.809 5.709 14.148 1.00 95.62 155 LEU A C 1
ATOM 1200 O O . LEU A 1 155 ? -8.220 6.094 13.137 1.00 95.62 155 LEU A O 1
ATOM 1204 N N . GLU A 1 156 ? -9.389 6.570 14.991 1.00 95.44 156 GLU A N 1
ATOM 1205 C CA . GLU A 1 156 ? -9.323 8.028 14.836 1.00 95.44 156 GLU A CA 1
ATOM 1206 C C . GLU A 1 156 ? -7.872 8.533 14.888 1.00 95.44 156 GLU A C 1
ATOM 1208 O O . GLU A 1 156 ? -7.448 9.312 14.029 1.00 95.44 156 GLU A O 1
ATOM 1213 N N . TYR A 1 157 ? -7.080 8.057 15.854 1.00 96.88 157 TYR A N 1
ATOM 1214 C CA . TYR A 1 157 ? -5.661 8.391 15.950 1.00 96.88 157 TYR A CA 1
ATOM 1215 C C . TYR A 1 157 ? -4.870 7.925 14.718 1.00 96.88 157 TYR A C 1
ATOM 1217 O O . TYR A 1 157 ? -4.133 8.728 14.140 1.00 96.88 157 TYR A O 1
ATOM 1225 N N . GLU A 1 158 ? -5.045 6.673 14.287 1.00 94.75 158 GLU A N 1
ATOM 1226 C CA . GLU A 1 158 ? -4.368 6.110 13.111 1.00 94.75 158 GLU A CA 1
ATOM 1227 C C . GLU A 1 158 ? -4.699 6.900 11.834 1.00 94.75 158 GLU A C 1
ATOM 1229 O O . GLU A 1 158 ? -3.804 7.230 11.050 1.00 94.75 158 GLU A O 1
ATOM 1234 N N . ALA A 1 159 ? -5.962 7.293 11.645 1.00 91.00 159 ALA A N 1
ATOM 1235 C CA . ALA A 1 159 ? -6.388 8.082 10.492 1.00 91.00 159 ALA A CA 1
ATOM 1236 C C . ALA A 1 159 ? -5.750 9.484 10.465 1.00 91.00 159 ALA A C 1
ATOM 1238 O O . ALA A 1 159 ? -5.284 9.948 9.415 1.00 91.00 159 ALA A O 1
ATOM 1239 N N . VAL A 1 160 ? -5.708 10.169 11.613 1.00 93.69 160 VAL A N 1
ATOM 1240 C CA . VAL A 1 160 ? -5.123 11.514 11.720 1.00 93.69 160 VAL A CA 1
ATOM 1241 C C . VAL A 1 160 ? -3.596 11.461 11.596 1.00 93.69 160 VAL A C 1
ATOM 1243 O O . VAL A 1 160 ? -3.010 12.324 10.934 1.00 93.69 160 VAL A O 1
ATOM 1246 N N . GLU A 1 161 ? -2.941 10.434 12.147 1.00 93.75 161 GLU A N 1
ATOM 1247 C CA . GLU A 1 161 ? -1.505 10.186 11.964 1.00 93.75 161 GLU A CA 1
ATOM 1248 C C . GLU A 1 161 ? -1.175 9.981 10.483 1.00 93.75 161 GLU A C 1
ATOM 1250 O O . GLU A 1 161 ? -0.328 10.700 9.943 1.00 93.75 161 GLU A O 1
ATOM 1255 N N . ALA A 1 162 ? -1.920 9.116 9.789 1.00 86.06 162 ALA A N 1
ATOM 1256 C CA . ALA A 1 162 ? -1.707 8.854 8.370 1.00 86.06 162 ALA A CA 1
ATOM 1257 C C . ALA A 1 162 ? -1.896 10.129 7.525 1.00 86.06 162 ALA A C 1
ATOM 1259 O O . ALA A 1 162 ? -1.124 10.404 6.593 1.00 86.06 162 ALA A O 1
ATOM 1260 N N . ALA A 1 163 ? -2.889 10.958 7.868 1.00 86.56 163 ALA A N 1
ATOM 1261 C CA . ALA A 1 163 ? -3.102 12.261 7.243 1.00 86.56 163 ALA A CA 1
ATOM 1262 C C . ALA A 1 163 ? -1.937 13.231 7.512 1.00 86.56 163 ALA A C 1
ATOM 1264 O O . ALA A 1 163 ? -1.476 13.906 6.582 1.00 86.56 163 ALA A O 1
ATOM 1265 N N . ARG A 1 164 ? -1.419 13.275 8.747 1.00 93.75 164 ARG A N 1
ATOM 1266 C CA . ARG A 1 164 ? -0.244 14.069 9.140 1.00 93.75 164 ARG A CA 1
ATOM 1267 C C . ARG A 1 164 ? 1.004 13.614 8.391 1.00 93.75 164 ARG A C 1
ATOM 1269 O O . ARG A 1 164 ? 1.654 14.455 7.779 1.00 93.75 164 ARG A O 1
ATOM 1276 N N . ALA A 1 165 ? 1.294 12.315 8.339 1.00 84.12 165 ALA A N 1
ATOM 1277 C CA . ALA A 1 165 ? 2.427 11.751 7.604 1.00 84.12 165 ALA A CA 1
ATOM 1278 C C . ALA A 1 165 ? 2.352 12.076 6.100 1.00 84.12 165 ALA A C 1
ATOM 1280 O O . ALA A 1 165 ? 3.341 12.474 5.475 1.00 84.12 165 ALA A O 1
ATOM 1281 N N . LYS A 1 166 ? 1.155 11.993 5.502 1.00 80.38 166 LYS A N 1
ATOM 1282 C CA . LYS A 1 166 ? 0.928 12.420 4.113 1.00 80.38 166 LYS A CA 1
ATOM 1283 C C . LYS A 1 166 ? 1.163 13.923 3.936 1.00 80.38 166 LYS A C 1
ATOM 1285 O O . LYS A 1 166 ? 1.792 14.327 2.955 1.00 80.38 166 LYS A O 1
ATOM 1290 N N . MET A 1 167 ? 0.687 14.754 4.864 1.00 82.94 167 MET A N 1
ATOM 1291 C CA . MET A 1 167 ? 0.865 16.208 4.807 1.00 82.94 167 MET A CA 1
ATOM 1292 C C . MET A 1 167 ? 2.314 16.630 5.041 1.00 82.94 167 MET A C 1
ATOM 1294 O O . MET A 1 167 ? 2.775 17.565 4.394 1.00 82.94 167 MET A O 1
ATOM 1298 N N . GLU A 1 168 ? 3.051 15.930 5.900 1.00 83.69 168 GLU A N 1
ATOM 1299 C CA . GLU A 1 168 ? 4.468 16.172 6.173 1.00 83.69 168 GLU A CA 1
ATOM 1300 C C . GLU A 1 168 ? 5.279 16.034 4.889 1.00 83.69 168 GLU A C 1
ATOM 1302 O O . GLU A 1 168 ? 6.021 16.943 4.510 1.00 83.69 168 GLU A O 1
ATOM 1307 N N . ARG A 1 169 ? 5.011 14.967 4.125 1.00 75.19 169 ARG A N 1
ATOM 1308 C CA . ARG A 1 169 ? 5.576 14.792 2.784 1.00 75.19 169 ARG A CA 1
ATOM 1309 C C . ARG A 1 169 ? 5.249 15.992 1.892 1.00 75.19 169 ARG A C 1
ATOM 1311 O O . ARG A 1 169 ? 6.148 16.518 1.252 1.00 75.19 169 ARG A O 1
ATOM 1318 N N . VAL A 1 170 ? 4.001 16.466 1.851 1.00 70.19 170 VAL A N 1
ATOM 1319 C CA . VAL A 1 170 ? 3.600 17.631 1.027 1.00 70.19 170 VAL A CA 1
ATOM 1320 C C . VAL A 1 170 ? 4.259 18.940 1.492 1.00 70.19 170 VAL A C 1
ATOM 1322 O O . VAL A 1 170 ? 4.656 19.761 0.665 1.00 70.19 170 VAL A O 1
ATOM 1325 N N . ALA A 1 171 ? 4.398 19.150 2.799 1.00 74.06 171 ALA A N 1
ATOM 1326 C CA . ALA A 1 171 ? 4.973 20.356 3.389 1.00 74.06 171 ALA A CA 1
ATOM 1327 C C . ALA A 1 171 ? 6.493 20.451 3.190 1.00 74.06 171 ALA A C 1
ATOM 1329 O O . ALA A 1 171 ? 7.018 21.555 3.015 1.00 74.06 171 ALA A O 1
ATOM 1330 N N . ILE A 1 172 ? 7.185 19.306 3.174 1.00 68.19 172 ILE A N 1
ATOM 1331 C CA . ILE A 1 172 ? 8.603 19.211 2.803 1.00 68.19 172 ILE A CA 1
ATOM 1332 C C . ILE A 1 172 ? 8.791 19.537 1.311 1.00 68.19 172 ILE A C 1
ATOM 1334 O O . ILE A 1 172 ? 9.731 20.242 0.952 1.00 68.19 172 ILE A O 1
ATOM 1338 N N . LYS A 1 173 ? 7.871 19.085 0.447 1.00 58.78 173 LYS A N 1
ATOM 1339 C CA . LYS A 1 173 ? 7.969 19.193 -1.023 1.00 58.78 173 LYS A CA 1
ATOM 1340 C C . LYS A 1 173 ? 7.721 20.598 -1.601 1.00 58.78 173 LYS A C 1
ATOM 1342 O O . LYS A 1 173 ? 8.144 20.866 -2.722 1.00 58.78 173 LYS A O 1
ATOM 1347 N N . ARG A 1 174 ? 7.039 21.506 -0.883 1.00 61.41 174 ARG A N 1
ATOM 1348 C CA . ARG A 1 174 ? 6.541 22.787 -1.443 1.00 61.41 174 ARG A CA 1
ATOM 1349 C C . ARG A 1 174 ? 7.304 24.024 -0.958 1.00 61.41 174 ARG A C 1
ATOM 1351 O O . ARG A 1 174 ? 7.521 24.213 0.238 1.00 61.41 174 ARG A O 1
ATOM 1358 N N . SER A 1 175 ? 7.621 24.936 -1.883 1.00 58.50 175 SER A N 1
ATOM 1359 C CA . SER A 1 175 ? 8.222 26.252 -1.603 1.00 58.50 175 SER A CA 1
ATOM 1360 C C . SER A 1 175 ? 7.218 27.410 -1.780 1.00 58.50 175 SER A C 1
ATOM 1362 O O . SER A 1 175 ? 6.094 27.231 -2.261 1.00 58.50 175 SER A O 1
ATOM 1364 N N . GLY A 1 176 ? 7.592 28.612 -1.329 1.00 69.69 176 GLY A N 1
ATOM 1365 C CA . GLY A 1 176 ? 6.770 29.823 -1.458 1.00 69.69 176 GLY A CA 1
ATOM 1366 C C . GLY A 1 176 ? 5.432 29.763 -0.704 1.00 69.69 176 GLY A C 1
ATOM 1367 O O . GLY A 1 176 ? 5.309 29.107 0.330 1.00 69.69 176 GLY A O 1
ATOM 1368 N N . LEU A 1 177 ? 4.410 30.451 -1.228 1.00 61.88 177 LEU A N 1
ATOM 1369 C CA . LEU A 1 177 ? 3.093 30.567 -0.585 1.00 61.88 177 LEU A CA 1
ATOM 1370 C C . LEU A 1 177 ? 2.390 29.207 -0.420 1.00 61.88 177 LEU A C 1
ATOM 1372 O O . LEU A 1 177 ? 1.792 28.944 0.620 1.00 61.88 177 LEU A O 1
ATOM 1376 N N . ARG A 1 178 ? 2.519 28.305 -1.405 1.00 65.25 178 ARG A N 1
ATOM 1377 C CA . ARG A 1 178 ? 1.971 26.938 -1.332 1.00 65.25 178 ARG A CA 1
ATOM 1378 C C . ARG A 1 178 ? 2.666 26.112 -0.246 1.00 65.25 178 ARG A C 1
ATOM 1380 O O . ARG A 1 178 ? 1.988 25.410 0.502 1.00 65.25 178 ARG A O 1
ATOM 1387 N N . GLY A 1 179 ? 3.985 26.256 -0.107 1.00 73.00 179 GLY A N 1
ATOM 1388 C CA . GLY A 1 179 ? 4.750 25.669 0.996 1.00 73.00 179 GLY A CA 1
ATOM 1389 C C . GLY A 1 179 ? 4.293 26.168 2.362 1.00 73.00 179 GLY A C 1
ATOM 1390 O O . GLY A 1 179 ? 4.070 25.370 3.267 1.00 73.00 179 GLY A O 1
ATOM 1391 N N . LEU A 1 180 ? 4.057 27.475 2.494 1.00 73.00 180 LEU A N 1
ATOM 1392 C CA . LEU A 1 180 ? 3.545 28.061 3.732 1.00 73.00 180 LEU A CA 1
ATOM 1393 C C . LEU A 1 180 ? 2.144 27.533 4.078 1.00 73.00 180 LEU A C 1
ATOM 1395 O O . LEU A 1 180 ? 1.913 27.126 5.213 1.00 73.00 180 LEU A O 1
ATOM 1399 N N . THR A 1 181 ? 1.232 27.435 3.102 1.00 80.19 181 THR A N 1
ATOM 1400 C CA . THR A 1 181 ? -0.092 26.831 3.343 1.00 80.19 181 THR A CA 1
ATOM 1401 C C . THR A 1 181 ? -0.013 25.355 3.736 1.00 80.19 181 THR A C 1
ATOM 1403 O O . THR A 1 181 ? -0.749 24.927 4.620 1.00 80.19 181 THR A O 1
ATOM 1406 N N . ALA A 1 182 ? 0.884 24.576 3.119 1.00 78.94 182 ALA A N 1
ATOM 1407 C CA . ALA A 1 182 ? 1.076 23.167 3.453 1.00 78.94 182 ALA A CA 1
ATOM 1408 C C . ALA A 1 182 ? 1.658 22.992 4.863 1.00 78.94 182 ALA A C 1
ATOM 1410 O O . ALA A 1 182 ? 1.192 22.135 5.604 1.00 78.94 182 ALA A O 1
ATOM 1411 N N . ARG A 1 183 ? 2.607 23.845 5.269 1.00 84.88 183 ARG A N 1
ATOM 1412 C CA . ARG A 1 183 ? 3.166 23.854 6.631 1.00 84.88 183 ARG A CA 1
ATOM 1413 C C . ARG A 1 183 ? 2.137 24.260 7.678 1.00 84.88 183 ARG A C 1
ATOM 1415 O O . ARG A 1 183 ? 2.069 23.628 8.720 1.00 84.88 183 ARG A O 1
ATOM 1422 N N . ASN A 1 184 ? 1.288 25.243 7.385 1.00 88.50 184 ASN A N 1
ATOM 1423 C CA . ASN A 1 184 ? 0.196 25.609 8.290 1.00 88.50 184 ASN A CA 1
ATOM 1424 C C . ASN A 1 184 ? -0.810 24.461 8.455 1.00 88.50 184 ASN A C 1
ATOM 1426 O O . ASN A 1 184 ? -1.258 24.199 9.566 1.00 88.50 184 ASN A O 1
ATOM 1430 N N . LYS A 1 185 ? -1.135 23.745 7.368 1.00 89.81 185 LYS A N 1
ATOM 1431 C CA . LYS A 1 185 ? -1.966 22.533 7.438 1.00 89.81 185 LYS A CA 1
ATOM 1432 C C . LYS A 1 185 ? -1.285 21.407 8.213 1.00 89.81 185 LYS A C 1
ATOM 1434 O O . LYS A 1 185 ? -1.954 20.730 8.980 1.00 89.81 185 LYS A O 1
ATOM 1439 N N . LEU A 1 186 ? 0.024 21.221 8.032 1.00 91.69 186 LEU A N 1
ATOM 1440 C CA . LEU A 1 186 ? 0.795 20.247 8.799 1.00 91.69 186 LEU A CA 1
ATOM 1441 C C . LEU A 1 186 ? 0.759 20.567 10.295 1.00 91.69 186 LEU A C 1
ATOM 1443 O O . LEU A 1 186 ? 0.451 19.681 11.074 1.00 91.69 186 LEU A O 1
ATOM 1447 N N . LEU A 1 187 ? 0.996 21.821 10.689 1.00 94.38 187 LEU A N 1
ATOM 1448 C CA . LEU A 1 187 ? 0.936 22.246 12.092 1.00 94.38 187 LEU A CA 1
ATOM 1449 C C . LEU A 1 187 ? -0.452 22.027 12.709 1.00 94.38 187 LEU A C 1
ATOM 1451 O O . LEU A 1 187 ? -0.556 21.639 13.870 1.00 94.38 187 LEU A O 1
ATOM 1455 N N . ALA A 1 188 ? -1.520 22.268 11.940 1.00 94.19 188 ALA A N 1
ATOM 1456 C CA . ALA A 1 188 ? -2.877 21.950 12.376 1.00 94.19 188 ALA A CA 1
ATOM 1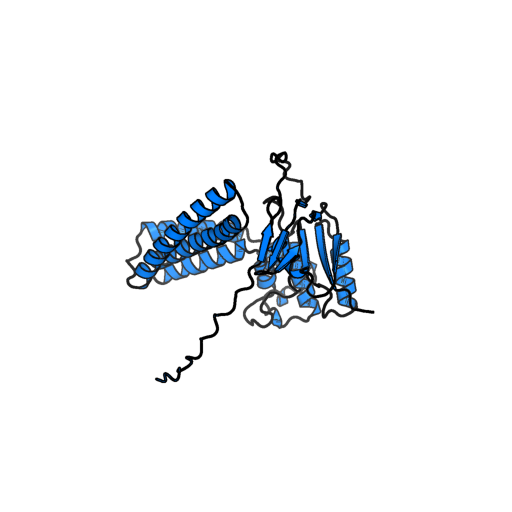457 C C . ALA A 1 188 ? -3.039 20.439 12.609 1.00 94.19 188 ALA A C 1
ATOM 1459 O O . ALA A 1 188 ? -3.427 20.040 13.700 1.00 94.19 188 ALA A O 1
ATOM 1460 N N . LEU A 1 189 ? -2.622 19.609 11.647 1.00 93.88 189 LEU A N 1
ATOM 1461 C CA . LEU A 1 189 ? -2.658 18.152 11.786 1.00 93.88 189 LEU A CA 1
ATOM 1462 C C . LEU A 1 189 ? -1.781 17.640 12.934 1.00 93.88 189 LEU A C 1
ATOM 1464 O O . LEU A 1 189 ? -2.171 16.706 13.610 1.00 93.88 189 LEU A O 1
ATOM 1468 N N . GLU A 1 190 ? -0.619 18.234 13.200 1.00 96.00 190 GLU A N 1
ATOM 1469 C CA . GLU A 1 190 ? 0.227 17.860 14.343 1.00 96.00 190 GLU A CA 1
ATOM 1470 C C . GLU A 1 190 ? -0.472 18.117 15.678 1.00 96.00 190 GLU A C 1
ATOM 1472 O O . GLU A 1 190 ? -0.373 17.305 16.601 1.00 96.00 190 GLU A O 1
ATOM 1477 N N . LYS A 1 191 ? -1.223 19.218 15.770 1.00 96.94 191 LYS A N 1
ATOM 1478 C CA . LYS A 1 191 ? -2.082 19.481 16.922 1.00 96.94 191 LYS A CA 1
ATOM 1479 C C . LYS A 1 191 ? -3.205 18.445 17.013 1.00 96.94 191 LYS A C 1
ATOM 1481 O O . LYS A 1 191 ? -3.452 17.938 18.104 1.00 96.94 191 LYS A O 1
ATOM 1486 N N . ASP A 1 192 ? -3.847 18.118 15.896 1.00 96.75 192 ASP A N 1
ATOM 1487 C CA . ASP A 1 192 ? -4.937 17.139 15.855 1.00 96.75 192 ASP A CA 1
ATOM 1488 C C . ASP A 1 192 ? -4.442 15.731 16.235 1.00 96.75 192 ASP A C 1
ATOM 1490 O O . ASP A 1 192 ? -5.085 15.061 17.038 1.00 96.75 192 ASP A O 1
ATOM 1494 N N . VAL A 1 193 ? -3.252 15.320 15.772 1.00 97.56 193 VAL A N 1
ATOM 1495 C CA . VAL A 1 193 ? -2.584 14.069 16.184 1.00 97.56 193 VAL A CA 1
ATOM 1496 C C . VAL A 1 193 ? -2.375 14.046 17.695 1.00 97.56 193 VAL A C 1
ATOM 1498 O O . VAL A 1 193 ? -2.662 13.037 18.332 1.00 97.56 193 VAL A O 1
ATOM 1501 N N . ALA A 1 194 ? -1.887 15.141 18.287 1.00 97.00 194 ALA A N 1
ATOM 1502 C CA . ALA A 1 194 ? -1.671 15.208 19.731 1.00 97.00 194 ALA A CA 1
ATOM 1503 C C . ALA A 1 194 ? -2.985 15.075 20.521 1.00 97.00 194 ALA A C 1
ATOM 1505 O O . ALA A 1 194 ? -3.014 14.403 21.552 1.00 97.00 194 ALA A O 1
ATOM 1506 N N . VAL A 1 195 ? -4.075 15.676 20.029 1.00 97.75 195 VAL A N 1
ATOM 1507 C CA . VAL A 1 195 ? -5.413 15.558 20.631 1.00 97.75 195 VAL A CA 1
ATOM 1508 C C . VAL A 1 195 ? -5.947 14.130 20.508 1.00 97.75 195 VAL A C 1
ATOM 1510 O O . VAL A 1 195 ? -6.347 13.550 21.516 1.00 97.75 195 VAL A O 1
ATOM 1513 N N . ALA A 1 196 ? -5.909 13.544 19.309 1.00 96.81 196 ALA A N 1
ATOM 1514 C CA . ALA A 1 196 ? -6.378 12.182 19.065 1.00 96.81 196 ALA A CA 1
ATOM 1515 C C . ALA A 1 196 ? -5.571 11.155 19.875 1.00 96.81 196 ALA A C 1
ATOM 1517 O O . ALA A 1 196 ? -6.144 10.257 20.490 1.00 96.81 196 ALA A O 1
ATOM 1518 N N . LYS A 1 197 ? -4.246 11.337 19.967 1.00 97.50 197 LYS A N 1
ATOM 1519 C CA . LYS A 1 197 ? -3.378 10.474 20.772 1.00 97.50 197 LYS A CA 1
ATOM 1520 C C . LYS A 1 197 ? -3.718 10.551 22.257 1.00 97.50 197 LYS A C 1
ATOM 1522 O O . LYS A 1 197 ? -3.863 9.513 22.890 1.00 97.50 197 LYS A O 1
ATOM 1527 N N . ALA A 1 198 ? -3.901 11.755 22.799 1.00 96.94 198 ALA A N 1
ATOM 1528 C CA . ALA A 1 198 ? -4.292 11.924 24.196 1.00 96.94 198 ALA A CA 1
ATOM 1529 C C . ALA A 1 198 ? -5.656 11.275 24.495 1.00 96.94 198 ALA A C 1
ATOM 1531 O O . ALA A 1 198 ? -5.817 10.645 25.539 1.00 96.94 198 ALA A O 1
ATOM 1532 N N . ALA A 1 199 ? -6.618 11.389 23.573 1.00 95.62 199 ALA A N 1
ATOM 1533 C CA . ALA A 1 199 ? -7.922 10.748 23.706 1.00 95.62 199 ALA A CA 1
ATOM 1534 C C . ALA A 1 199 ? -7.817 9.212 23.677 1.00 95.62 199 ALA A C 1
ATOM 1536 O O . ALA A 1 199 ? -8.427 8.543 24.510 1.00 95.62 199 ALA A O 1
ATOM 1537 N N . TRP A 1 200 ? -7.001 8.652 22.778 1.00 96.19 200 TRP A N 1
ATOM 1538 C CA . TRP A 1 200 ? -6.741 7.211 22.727 1.00 96.19 200 TRP A CA 1
ATOM 1539 C C . TRP A 1 200 ? -5.999 6.700 23.968 1.00 96.19 200 TRP A C 1
ATOM 1541 O O . TRP A 1 200 ? -6.368 5.663 24.518 1.00 96.19 200 TRP A O 1
ATOM 1551 N N . ASP A 1 201 ? -5.001 7.435 24.463 1.00 95.44 201 ASP A N 1
ATOM 1552 C CA . ASP A 1 201 ? -4.275 7.081 25.688 1.00 95.44 201 ASP A CA 1
ATOM 1553 C C . ASP A 1 201 ? -5.203 7.089 26.910 1.00 95.44 201 ASP A C 1
ATOM 1555 O O . ASP A 1 201 ? -5.136 6.194 27.759 1.00 95.44 201 ASP A O 1
ATOM 1559 N N . GLN A 1 202 ? -6.109 8.068 26.985 1.00 94.25 202 GLN A N 1
ATOM 1560 C CA . GLN A 1 202 ? -7.120 8.137 28.035 1.00 94.25 202 GLN A CA 1
ATOM 1561 C C . GLN A 1 202 ? -8.093 6.956 27.955 1.00 94.25 202 GLN A C 1
ATOM 1563 O O . GLN A 1 202 ? -8.310 6.295 28.970 1.00 94.25 202 GLN A O 1
ATOM 1568 N N . ALA A 1 203 ? -8.626 6.660 26.766 1.00 92.81 203 ALA A N 1
ATOM 1569 C CA . ALA A 1 203 ? -9.516 5.522 26.544 1.00 92.81 203 ALA A CA 1
ATOM 1570 C C . ALA A 1 203 ? -8.821 4.175 26.801 1.00 92.81 203 ALA A C 1
ATOM 1572 O O . ALA A 1 203 ? -9.446 3.243 27.281 1.00 92.81 203 ALA A O 1
ATOM 1573 N N . SER A 1 204 ? -7.515 4.075 26.551 1.00 91.44 204 SER A N 1
ATOM 1574 C CA . SER A 1 204 ? -6.744 2.862 26.845 1.00 91.44 204 SER A CA 1
ATOM 1575 C C . SER A 1 204 ? -6.446 2.692 28.337 1.00 91.44 204 SER A C 1
ATOM 1577 O O . SER A 1 204 ? -6.361 1.571 28.827 1.00 91.44 204 SER A O 1
ATOM 1579 N N . SER A 1 205 ? -6.267 3.793 29.074 1.00 92.69 205 SER A N 1
ATOM 1580 C CA . SER A 1 205 ? -5.949 3.746 30.511 1.00 92.69 205 SER A CA 1
ATOM 1581 C C . SER A 1 205 ? -7.189 3.561 31.381 1.00 92.69 205 SER A C 1
ATOM 1583 O O . SER A 1 205 ? -7.129 2.916 32.425 1.00 92.69 205 SER A O 1
ATOM 1585 N N . ASN A 1 206 ? -8.299 4.179 30.982 1.00 90.94 206 ASN A N 1
ATOM 1586 C CA . ASN A 1 206 ? -9.577 4.105 31.673 1.00 90.94 206 ASN A CA 1
ATOM 1587 C C . ASN A 1 206 ? -10.699 4.060 30.625 1.00 90.94 206 ASN A C 1
ATOM 1589 O O . ASN A 1 206 ? -11.263 5.115 30.311 1.00 90.94 206 ASN A O 1
ATOM 1593 N N . PRO A 1 207 ? -10.972 2.875 30.049 1.00 87.38 207 PRO A N 1
ATOM 1594 C CA . PRO A 1 207 ? -11.948 2.731 28.982 1.00 87.38 207 PRO A CA 1
ATOM 1595 C C . PRO A 1 207 ? -13.336 3.102 29.505 1.00 87.38 207 PRO A C 1
ATOM 1597 O O . PRO A 1 207 ? -13.824 2.475 30.452 1.00 87.38 207 PRO A O 1
ATOM 1600 N N . PRO A 1 208 ? -13.970 4.150 28.950 1.00 89.81 208 PRO A N 1
ATOM 1601 C CA . PRO A 1 208 ? -15.371 4.392 29.230 1.00 89.81 208 PRO A CA 1
ATOM 1602 C C . PRO A 1 208 ? -16.201 3.233 28.652 1.00 89.81 208 PRO A C 1
ATOM 1604 O O . PRO A 1 208 ? -15.742 2.556 27.730 1.00 89.81 208 PRO A O 1
ATOM 1607 N N . PRO A 1 209 ? -17.404 2.987 29.191 1.00 92.00 209 PRO A N 1
ATOM 1608 C CA . PRO A 1 209 ? -18.293 1.985 28.627 1.00 92.00 209 PRO A CA 1
ATOM 1609 C C . PRO A 1 209 ? -18.706 2.382 27.210 1.00 92.00 209 PRO A C 1
ATOM 1611 O O . PRO A 1 209 ? -18.938 3.565 26.941 1.00 92.00 209 PRO A O 1
ATOM 1614 N N . ASP A 1 210 ? -18.845 1.380 26.350 1.00 94.44 210 ASP A N 1
ATOM 1615 C CA . ASP A 1 210 ? -19.366 1.556 25.001 1.00 94.44 210 ASP A CA 1
ATOM 1616 C C . ASP A 1 210 ? -20.792 2.107 25.049 1.00 94.44 210 ASP A C 1
ATOM 1618 O O . ASP A 1 210 ? -21.628 1.677 25.852 1.00 94.44 210 ASP A O 1
ATOM 1622 N N . THR A 1 211 ? -21.070 3.081 24.190 1.00 95.62 211 THR A N 1
ATOM 1623 C CA . THR A 1 211 ? -22.412 3.645 24.043 1.00 95.62 211 THR A CA 1
ATOM 1624 C C . THR A 1 211 ? -23.198 2.921 22.954 1.00 95.62 211 THR A C 1
ATOM 1626 O O . THR A 1 211 ? -22.630 2.434 21.976 1.00 95.62 211 THR A O 1
ATOM 1629 N N . ASP A 1 212 ? -24.528 2.902 23.077 1.00 94.94 212 ASP A N 1
ATOM 1630 C CA . ASP A 1 212 ? -25.404 2.315 22.052 1.00 94.94 212 ASP A CA 1
ATOM 1631 C C . ASP A 1 212 ? -25.197 2.975 20.674 1.00 94.94 212 ASP A C 1
ATOM 1633 O O . ASP A 1 212 ? -25.234 2.298 19.645 1.00 94.94 212 ASP A O 1
ATOM 1637 N N . ASP A 1 213 ? -24.919 4.285 20.651 1.00 95.38 213 ASP A N 1
ATOM 1638 C CA . ASP A 1 213 ? -24.630 5.038 19.425 1.00 95.38 213 ASP A CA 1
ATOM 1639 C C . ASP A 1 213 ? -23.317 4.583 18.768 1.00 95.38 213 ASP A C 1
ATOM 1641 O O . ASP A 1 213 ? -23.249 4.458 17.543 1.00 95.38 213 ASP A O 1
ATOM 1645 N N . GLU A 1 214 ? -22.277 4.305 19.560 1.00 95.31 214 GLU A N 1
ATOM 1646 C CA . GLU A 1 214 ? -21.004 3.779 19.055 1.00 95.31 214 GLU A CA 1
ATOM 1647 C C . GLU A 1 214 ? -21.174 2.376 18.487 1.00 95.31 214 GLU A C 1
ATOM 1649 O O . GLU A 1 214 ? -20.691 2.109 17.388 1.00 95.31 214 GLU A O 1
ATOM 1654 N N . ILE A 1 215 ? -21.908 1.508 19.187 1.00 96.19 215 ILE A N 1
ATOM 1655 C CA . ILE A 1 215 ? -22.198 0.144 18.731 1.00 96.19 215 ILE A CA 1
ATOM 1656 C C . ILE A 1 215 ? -22.972 0.180 17.410 1.00 96.19 215 ILE A C 1
ATOM 1658 O O . ILE A 1 215 ? -22.635 -0.545 16.471 1.00 96.19 215 ILE A O 1
ATOM 1662 N N . LEU A 1 216 ? -23.986 1.042 17.296 1.00 95.56 216 LEU A N 1
ATOM 1663 C CA . LEU A 1 216 ? -24.740 1.206 16.055 1.00 95.56 216 LEU A CA 1
ATOM 1664 C C . LEU A 1 216 ? -23.853 1.737 14.919 1.00 95.56 216 LEU A C 1
ATOM 1666 O O . LEU A 1 216 ? -23.890 1.207 13.809 1.00 95.56 216 LEU A O 1
ATOM 1670 N N . ALA A 1 217 ? -23.034 2.758 15.186 1.00 94.00 217 ALA A N 1
ATOM 1671 C CA . ALA A 1 217 ? -22.125 3.326 14.195 1.00 94.00 217 ALA A CA 1
ATOM 1672 C C . ALA A 1 217 ? -21.076 2.310 13.719 1.00 94.00 217 ALA A C 1
ATOM 1674 O O . ALA A 1 217 ? -20.809 2.235 12.521 1.00 94.00 217 ALA A O 1
ATOM 1675 N N . ALA A 1 218 ? -20.518 1.511 14.629 1.00 95.50 218 ALA A N 1
ATOM 1676 C CA . ALA A 1 218 ? -19.545 0.476 14.308 1.00 95.50 218 ALA A CA 1
ATOM 1677 C C . ALA A 1 218 ? -20.151 -0.650 13.470 1.00 95.50 218 ALA A C 1
ATOM 1679 O O . ALA A 1 218 ? -19.533 -1.055 12.492 1.00 95.50 218 ALA A O 1
ATOM 1680 N N . ASN A 1 219 ? -21.368 -1.105 13.784 1.00 96.19 219 ASN A N 1
ATOM 1681 C CA . ASN A 1 219 ? -22.059 -2.110 12.972 1.00 96.19 219 ASN A CA 1
ATOM 1682 C C . ASN A 1 219 ? -22.361 -1.597 11.556 1.00 96.19 219 ASN A C 1
ATOM 1684 O O . ASN A 1 219 ? -22.080 -2.295 10.588 1.00 96.19 219 ASN A O 1
ATOM 1688 N N . ASN A 1 220 ? -22.850 -0.359 11.418 1.00 95.75 220 ASN A N 1
ATOM 1689 C CA . ASN A 1 220 ? -23.069 0.251 10.100 1.00 95.75 220 ASN A CA 1
ATOM 1690 C C . ASN A 1 220 ? -21.750 0.415 9.323 1.00 95.75 220 ASN A C 1
ATOM 1692 O O . ASN A 1 220 ? -21.706 0.259 8.103 1.00 95.75 220 ASN A O 1
ATOM 1696 N N . TRP A 1 221 ? -20.660 0.748 10.022 1.00 94.62 221 TRP A N 1
ATOM 1697 C CA . TRP A 1 221 ? -19.345 0.849 9.400 1.00 94.62 221 TRP A CA 1
ATOM 1698 C C . TRP A 1 221 ? -18.845 -0.527 8.949 1.00 94.62 221 TRP A C 1
ATOM 1700 O O . TRP A 1 221 ? -18.436 -0.655 7.797 1.00 94.62 221 TRP A O 1
ATOM 1710 N N . LEU A 1 222 ? -18.956 -1.556 9.792 1.00 95.50 222 LEU A N 1
ATOM 1711 C CA . LEU A 1 222 ? -18.650 -2.942 9.436 1.00 95.50 222 LEU A CA 1
ATOM 1712 C C . LEU A 1 222 ? -19.449 -3.400 8.219 1.00 95.50 222 LEU A C 1
ATOM 1714 O O . LEU A 1 222 ? -18.847 -3.917 7.290 1.00 95.50 222 LEU A O 1
ATOM 1718 N N . GLU A 1 223 ? -20.757 -3.144 8.168 1.00 93.25 223 GLU A N 1
ATOM 1719 C CA . GLU A 1 223 ? -21.590 -3.468 7.002 1.00 93.25 223 GLU A CA 1
ATOM 1720 C C . GLU A 1 223 ? -21.033 -2.815 5.727 1.00 93.25 223 GLU A C 1
ATOM 1722 O O . GLU A 1 223 ? -20.800 -3.498 4.735 1.00 93.25 223 GLU A O 1
ATOM 1727 N N . SER A 1 224 ? -20.685 -1.524 5.773 1.00 90.56 224 SER A N 1
ATOM 1728 C CA . SER A 1 224 ? -20.088 -0.835 4.618 1.00 90.56 224 SER A CA 1
ATOM 1729 C C . SER A 1 224 ? -18.692 -1.351 4.230 1.00 90.56 224 SER A C 1
ATOM 1731 O O . SER A 1 224 ? -18.329 -1.326 3.052 1.00 90.56 224 SER A O 1
ATOM 1733 N N . LEU A 1 225 ? -17.886 -1.794 5.203 1.00 89.62 225 LEU A N 1
ATOM 1734 C CA . LEU A 1 225 ? -16.567 -2.380 4.958 1.00 89.62 225 LEU A CA 1
ATOM 1735 C C . LEU A 1 225 ? -16.708 -3.776 4.353 1.00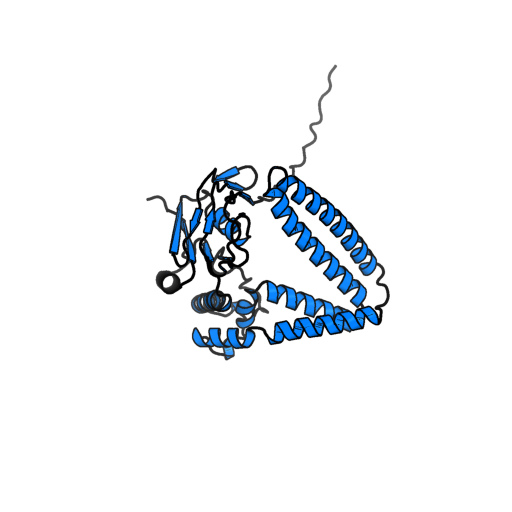 89.62 225 LEU A C 1
ATOM 1737 O O . LEU A 1 225 ? -15.988 -4.089 3.408 1.00 89.62 225 LEU A O 1
ATOM 1741 N N . TYR A 1 226 ? -17.666 -4.564 4.839 1.00 85.44 226 TYR A N 1
ATOM 1742 C CA . TYR A 1 226 ? -18.006 -5.872 4.302 1.00 85.44 226 TYR A CA 1
ATOM 1743 C C . TYR A 1 226 ? -18.592 -5.783 2.904 1.00 85.44 226 TYR A C 1
ATOM 1745 O O . TYR A 1 226 ? -18.159 -6.535 2.052 1.00 85.44 226 TYR A O 1
ATOM 1753 N N . GLU A 1 227 ? -19.464 -4.824 2.595 1.00 84.56 227 GLU A N 1
ATOM 1754 C CA . GLU A 1 227 ? -19.905 -4.605 1.211 1.00 84.56 227 GLU A CA 1
ATOM 1755 C C . GLU A 1 227 ? -18.718 -4.303 0.281 1.00 84.56 227 GLU A C 1
ATOM 1757 O O . GLU A 1 227 ? -18.671 -4.768 -0.856 1.00 84.56 227 GLU A O 1
ATOM 1762 N N . GLN A 1 228 ? -17.718 -3.556 0.756 1.00 76.12 228 GLN A N 1
ATOM 1763 C CA . GLN A 1 228 ? -16.503 -3.273 -0.014 1.00 76.12 228 GLN A CA 1
ATOM 1764 C C . GLN A 1 228 ? -15.551 -4.480 -0.113 1.00 76.12 228 GLN A C 1
ATOM 1766 O O . GLN A 1 228 ? -14.864 -4.612 -1.129 1.00 76.12 228 GLN A O 1
ATOM 1771 N N . GLU A 1 229 ? -15.495 -5.345 0.905 1.00 71.06 229 GLU A N 1
ATOM 1772 C CA . GLU A 1 229 ? -14.735 -6.607 0.906 1.00 71.06 229 GLU A CA 1
ATOM 1773 C C . GLU A 1 229 ? -15.463 -7.765 0.202 1.00 71.06 229 GLU A C 1
ATOM 1775 O O . GLU A 1 229 ? -14.812 -8.639 -0.349 1.00 71.06 229 GLU A O 1
ATOM 1780 N N . ASP A 1 230 ? -16.786 -7.796 0.121 1.00 63.09 230 ASP A N 1
ATOM 1781 C CA . ASP A 1 230 ? -17.534 -8.787 -0.667 1.00 63.09 230 ASP A CA 1
ATOM 1782 C C . ASP A 1 230 ? -17.476 -8.437 -2.157 1.00 63.09 230 ASP A C 1
ATOM 1784 O O . ASP A 1 230 ? -17.455 -9.311 -3.024 1.00 63.09 230 ASP A O 1
ATOM 1788 N N . MET A 1 231 ? -17.309 -7.149 -2.464 1.00 57.59 231 MET A N 1
ATOM 1789 C CA . MET A 1 231 ? -16.787 -6.697 -3.752 1.00 57.59 231 MET A CA 1
ATOM 1790 C C . MET A 1 231 ? -15.278 -6.974 -3.905 1.00 57.59 231 MET A C 1
ATOM 1792 O O . MET A 1 231 ? -14.682 -6.540 -4.900 1.00 57.59 231 MET A O 1
ATOM 1796 N N . SER A 1 232 ? -14.627 -7.665 -2.953 1.00 63.47 232 SER A N 1
ATOM 1797 C CA . SER A 1 232 ? -13.213 -8.001 -3.078 1.00 63.47 232 SER A CA 1
ATOM 1798 C C . SER A 1 232 ? -12.987 -8.900 -4.271 1.00 63.47 232 SER A C 1
ATOM 1800 O O . SER A 1 232 ? -13.747 -9.786 -4.661 1.00 63.47 232 SER A O 1
ATOM 1802 N N . ASN A 1 233 ? -11.824 -8.667 -4.837 1.00 69.81 233 ASN A N 1
ATOM 1803 C CA . ASN A 1 233 ? -11.314 -9.413 -5.945 1.00 69.81 233 ASN A CA 1
ATOM 1804 C C . ASN A 1 233 ? -10.804 -10.809 -5.508 1.00 69.81 233 ASN A C 1
ATOM 1806 O O . ASN A 1 233 ? -9.977 -11.336 -6.231 1.00 69.81 233 ASN A O 1
ATOM 1810 N N . GLU A 1 234 ? -11.193 -11.427 -4.376 1.00 83.06 234 GLU A N 1
ATOM 1811 C CA . GLU A 1 234 ? -10.699 -12.784 -4.041 1.00 83.06 234 GLU A CA 1
ATOM 1812 C C . GLU A 1 234 ? -11.067 -13.831 -5.108 1.00 83.06 234 GLU A C 1
ATOM 1814 O O . GLU A 1 234 ? -10.159 -14.537 -5.561 1.00 83.06 234 GLU A O 1
ATOM 1819 N N . PRO A 1 235 ? -12.320 -13.915 -5.603 1.00 87.19 235 PRO A N 1
ATOM 1820 C CA . PRO A 1 235 ? -12.645 -14.797 -6.724 1.00 87.19 235 PRO A CA 1
ATOM 1821 C C . PRO A 1 235 ? -11.763 -14.508 -7.943 1.00 87.19 235 PRO A C 1
ATOM 1823 O O . PRO A 1 235 ? -11.161 -15.419 -8.503 1.00 87.19 235 PRO A O 1
ATOM 1826 N N . ARG A 1 236 ? -11.573 -13.224 -8.267 1.00 85.81 236 ARG A N 1
ATOM 1827 C CA . ARG A 1 236 ? -10.680 -12.775 -9.343 1.00 85.81 236 ARG A CA 1
ATOM 1828 C C . ARG A 1 236 ? -9.209 -13.127 -9.074 1.00 85.81 236 ARG A C 1
ATOM 1830 O O . ARG A 1 236 ? -8.479 -13.466 -9.996 1.00 85.81 236 ARG A O 1
ATOM 1837 N N . ALA A 1 237 ? -8.747 -13.063 -7.830 1.00 88.44 237 ALA A N 1
ATOM 1838 C CA . ALA A 1 237 ? -7.397 -13.432 -7.424 1.00 88.44 237 ALA A CA 1
ATOM 1839 C C . ALA A 1 237 ? -7.188 -14.928 -7.661 1.00 88.44 237 ALA A C 1
ATOM 1841 O O . ALA A 1 237 ? -6.202 -15.324 -8.279 1.00 88.44 237 ALA A O 1
ATOM 1842 N N . ARG A 1 238 ? -8.148 -15.756 -7.238 1.00 92.00 238 ARG A N 1
ATOM 1843 C CA . ARG A 1 238 ? -8.140 -17.204 -7.472 1.00 92.00 238 ARG A CA 1
ATOM 1844 C C . ARG A 1 238 ? -8.209 -17.536 -8.963 1.00 92.00 238 ARG A C 1
ATOM 1846 O O . ARG A 1 238 ? -7.451 -18.395 -9.402 1.00 92.00 238 ARG A O 1
ATOM 1853 N N . GLU A 1 239 ? -9.027 -16.835 -9.747 1.00 89.81 239 GLU A N 1
ATOM 1854 C CA . GLU A 1 239 ? -9.065 -16.957 -11.214 1.00 89.81 239 GLU A CA 1
ATOM 1855 C C . GLU A 1 239 ? -7.693 -16.672 -11.835 1.00 89.81 239 GLU A C 1
ATOM 1857 O O . GLU A 1 239 ? -7.160 -17.512 -12.556 1.00 89.81 239 GLU A O 1
ATOM 1862 N N . ILE A 1 240 ? -7.049 -15.560 -11.465 1.00 87.12 240 ILE A N 1
ATOM 1863 C CA . ILE A 1 240 ? -5.704 -15.225 -11.954 1.00 87.12 240 ILE A CA 1
ATOM 1864 C C . ILE A 1 240 ? -4.683 -16.298 -11.537 1.00 87.12 240 ILE A C 1
ATOM 1866 O O . ILE A 1 240 ? -3.806 -16.654 -12.326 1.00 87.12 240 ILE A O 1
ATOM 1870 N N . LEU A 1 241 ? -4.778 -16.845 -10.317 1.00 90.12 241 LEU A N 1
ATOM 1871 C CA . LEU A 1 241 ? -3.916 -17.946 -9.868 1.00 90.12 241 LEU A CA 1
ATOM 1872 C C . LEU A 1 241 ? -4.122 -19.218 -10.710 1.00 90.12 241 LEU A C 1
ATOM 1874 O O . LEU A 1 241 ? -3.144 -19.893 -11.041 1.00 90.12 241 LEU A O 1
ATOM 1878 N N . VAL A 1 242 ? -5.360 -19.532 -11.101 1.00 90.88 242 VAL A N 1
ATOM 1879 C CA . VAL A 1 242 ? -5.650 -20.628 -12.040 1.00 90.88 242 VAL A CA 1
ATOM 1880 C C . VAL A 1 242 ? -5.052 -20.337 -13.417 1.00 90.88 242 VAL A C 1
ATOM 1882 O O . VAL A 1 242 ? -4.402 -21.215 -13.986 1.00 90.88 242 VAL A O 1
ATOM 1885 N N . ASP A 1 243 ? -5.184 -19.110 -13.921 1.00 83.25 243 ASP A N 1
ATOM 1886 C CA . ASP A 1 243 ? -4.696 -18.709 -15.247 1.00 83.25 243 ASP A CA 1
ATOM 1887 C C . ASP A 1 243 ? -3.167 -18.799 -15.375 1.00 83.25 243 ASP A C 1
ATOM 1889 O O . ASP A 1 243 ? -2.639 -19.201 -16.416 1.00 83.25 243 ASP A O 1
ATOM 1893 N N . ILE A 1 244 ? -2.420 -18.512 -14.301 1.00 81.56 244 ILE A N 1
ATOM 1894 C CA . ILE A 1 244 ? -0.957 -18.725 -14.263 1.00 81.56 244 ILE A CA 1
ATOM 1895 C C . ILE A 1 244 ? -0.565 -20.208 -14.093 1.00 81.56 244 ILE A C 1
ATOM 1897 O O . ILE A 1 244 ? 0.632 -20.539 -14.090 1.00 81.56 244 ILE A O 1
ATOM 1901 N N . GLY A 1 245 ? -1.555 -21.095 -13.955 1.00 83.50 245 GLY A N 1
ATOM 1902 C CA . GLY A 1 245 ? -1.435 -22.547 -13.853 1.00 83.50 245 GLY A CA 1
ATOM 1903 C C . GLY A 1 245 ? -1.313 -23.098 -12.431 1.00 83.50 245 GLY A C 1
ATOM 1904 O O . GLY A 1 245 ? -0.973 -24.274 -12.290 1.00 83.50 245 GLY A O 1
ATOM 1905 N N . LEU A 1 246 ? -1.517 -22.286 -11.386 1.00 88.44 246 LEU A N 1
ATOM 1906 C CA . LEU A 1 246 ? -1.390 -22.735 -9.999 1.00 88.44 246 LEU A CA 1
ATOM 1907 C C . LEU A 1 246 ? -2.641 -23.539 -9.588 1.00 88.44 246 LEU A C 1
ATOM 1909 O O . LEU A 1 246 ? -3.745 -22.986 -9.620 1.00 88.44 246 LEU A O 1
ATOM 1913 N N . PRO A 1 247 ? -2.499 -24.815 -9.172 1.00 91.62 247 PRO A N 1
ATOM 1914 C CA . PRO A 1 247 ? -3.635 -25.633 -8.752 1.00 91.62 247 PRO A CA 1
ATOM 1915 C C . PRO A 1 247 ? -4.380 -25.015 -7.566 1.00 91.62 247 PRO A C 1
ATOM 1917 O O . PRO A 1 247 ? -3.751 -24.440 -6.676 1.00 91.62 247 PRO A O 1
ATOM 1920 N N . VAL A 1 248 ? -5.704 -25.180 -7.529 1.00 93.25 248 VAL A N 1
ATOM 1921 C CA . VAL A 1 248 ? -6.579 -24.607 -6.488 1.00 93.25 248 VAL A CA 1
ATOM 1922 C C . VAL A 1 248 ? -6.160 -25.070 -5.090 1.00 93.25 248 VAL A C 1
ATOM 1924 O O . VAL A 1 248 ? -6.167 -24.292 -4.142 1.00 93.25 248 VAL A O 1
ATOM 1927 N N . GLU A 1 249 ? -5.666 -26.302 -4.966 1.00 93.56 249 GLU A N 1
ATOM 1928 C CA . GLU A 1 249 ? -5.190 -26.889 -3.708 1.00 93.56 249 GLU A CA 1
ATOM 1929 C C . GLU A 1 249 ? -3.905 -26.235 -3.170 1.00 93.56 249 GLU A C 1
ATOM 1931 O O . GLU A 1 249 ? -3.446 -26.580 -2.076 1.00 93.56 249 GLU A O 1
ATOM 1936 N N . GLN A 1 250 ? -3.277 -25.348 -3.948 1.00 92.81 250 GLN A N 1
ATOM 1937 C CA . GLN A 1 250 ? -2.110 -24.566 -3.541 1.00 92.81 250 GLN A CA 1
ATOM 1938 C C . GLN A 1 250 ? -2.445 -23.111 -3.199 1.00 92.81 250 GLN A C 1
ATOM 1940 O O . GLN A 1 250 ? -1.575 -22.419 -2.681 1.00 92.81 250 GLN A O 1
ATOM 1945 N N . HIS A 1 251 ? -3.669 -22.634 -3.456 1.00 94.19 251 HIS A N 1
ATOM 1946 C CA . HIS A 1 251 ? -4.039 -21.228 -3.225 1.00 94.19 251 HIS A CA 1
ATOM 1947 C C . HIS A 1 251 ? -3.991 -20.858 -1.741 1.00 94.19 251 HIS A C 1
ATOM 1949 O O . HIS A 1 251 ? -3.500 -19.790 -1.381 1.00 94.19 251 HIS A O 1
ATOM 1955 N N . ASP A 1 252 ? -4.434 -21.777 -0.886 1.00 93.88 252 ASP A N 1
ATOM 1956 C CA . ASP A 1 252 ? -4.488 -21.583 0.565 1.00 93.88 252 ASP A CA 1
ATOM 1957 C C . ASP A 1 252 ? -3.237 -22.122 1.284 1.00 93.88 252 ASP A C 1
ATOM 1959 O O . ASP A 1 252 ? -3.118 -22.010 2.502 1.00 93.88 252 ASP A O 1
ATOM 1963 N N . ARG A 1 253 ? -2.272 -22.692 0.544 1.00 92.94 253 ARG A N 1
ATOM 1964 C CA . ARG A 1 253 ? -1.012 -23.166 1.133 1.00 92.94 253 ARG A CA 1
ATOM 1965 C C . ARG A 1 253 ? -0.100 -22.002 1.509 1.00 92.94 253 ARG A C 1
ATOM 1967 O O . ARG A 1 253 ? -0.154 -20.961 0.849 1.00 92.94 253 ARG A O 1
ATOM 1974 N N . PRO A 1 254 ? 0.790 -22.186 2.499 1.00 91.75 254 PRO A N 1
ATOM 1975 C CA . PRO A 1 254 ? 1.776 -21.174 2.838 1.00 91.75 254 PRO A CA 1
ATOM 1976 C C . PRO A 1 254 ? 2.651 -20.816 1.631 1.00 91.75 254 PRO A C 1
ATOM 1978 O O . PRO A 1 254 ? 3.259 -21.680 0.994 1.00 91.75 254 PRO A O 1
ATOM 1981 N N . PHE A 1 255 ? 2.756 -19.524 1.323 1.00 88.88 255 PHE A N 1
ATOM 1982 C CA . PHE A 1 255 ? 3.499 -19.027 0.163 1.00 88.88 255 PHE A CA 1
ATOM 1983 C C . PHE A 1 255 ? 4.979 -19.440 0.187 1.00 88.88 255 PHE A C 1
ATOM 1985 O O . PHE A 1 255 ? 5.598 -19.665 -0.859 1.00 88.88 255 PHE A O 1
ATOM 1992 N N . HIS A 1 256 ? 5.559 -19.567 1.382 1.00 85.56 256 HIS A N 1
ATOM 1993 C CA . HIS A 1 256 ? 6.958 -19.933 1.561 1.00 85.56 256 HIS A CA 1
ATOM 1994 C C . HIS A 1 256 ? 7.297 -21.331 1.012 1.00 85.56 256 HIS A C 1
ATOM 1996 O O . HIS A 1 256 ? 8.431 -21.527 0.564 1.00 85.56 256 HIS A O 1
ATOM 2002 N N . GLU A 1 257 ? 6.323 -22.251 0.961 1.00 89.31 257 GLU A N 1
ATOM 2003 C CA . GLU A 1 257 ? 6.473 -23.621 0.444 1.00 89.31 257 GLU A CA 1
ATOM 2004 C C . GLU A 1 257 ? 6.574 -23.686 -1.089 1.00 89.31 257 GLU A C 1
ATOM 2006 O O . GLU A 1 257 ? 7.012 -24.695 -1.650 1.00 89.31 257 GLU A O 1
ATOM 2011 N N . LEU A 1 258 ? 6.189 -22.617 -1.794 1.00 85.75 258 LEU A N 1
ATOM 2012 C CA . LEU A 1 258 ? 6.258 -22.576 -3.249 1.00 85.75 258 LEU A CA 1
ATOM 2013 C C . LEU A 1 258 ? 7.707 -22.623 -3.753 1.00 85.75 258 LEU A C 1
ATOM 2015 O O . LEU A 1 258 ? 8.625 -22.010 -3.200 1.00 85.75 258 LEU A O 1
ATOM 2019 N N . SER A 1 259 ? 7.911 -23.287 -4.894 1.00 83.56 259 SER A N 1
ATOM 2020 C CA . SER A 1 259 ? 9.192 -23.212 -5.601 1.00 83.56 259 SER A CA 1
ATOM 2021 C C . SER A 1 259 ? 9.468 -21.772 -6.053 1.00 83.56 259 SER A C 1
ATOM 2023 O O . SER A 1 259 ? 8.544 -21.000 -6.304 1.00 83.56 259 SER A O 1
ATOM 2025 N N . GLY A 1 260 ? 10.738 -21.398 -6.238 1.00 75.62 260 GLY A N 1
ATOM 2026 C CA . GLY A 1 260 ? 11.088 -20.041 -6.688 1.00 75.62 260 GLY A CA 1
ATOM 2027 C C . GLY A 1 260 ? 10.425 -19.628 -8.014 1.00 75.62 260 GLY A C 1
ATOM 2028 O O . GLY A 1 260 ? 10.124 -18.454 -8.214 1.00 75.62 260 GLY A O 1
ATOM 2029 N N . GLY A 1 261 ? 10.137 -20.590 -8.899 1.00 73.56 261 GLY A N 1
ATOM 2030 C CA . GLY A 1 261 ? 9.386 -20.342 -10.133 1.00 73.56 261 GLY A CA 1
ATOM 2031 C C . GLY A 1 261 ? 7.905 -20.037 -9.886 1.00 73.56 261 GLY A C 1
ATOM 2032 O O . GLY A 1 261 ? 7.353 -19.154 -10.534 1.00 73.56 261 GLY A O 1
ATOM 2033 N N . TRP A 1 262 ? 7.272 -20.717 -8.927 1.00 83.44 262 TRP A N 1
ATOM 2034 C CA . TRP A 1 262 ? 5.895 -20.424 -8.518 1.00 83.44 262 TRP A CA 1
ATOM 2035 C C . TRP A 1 262 ? 5.784 -19.100 -7.771 1.00 83.44 262 TRP A C 1
ATOM 2037 O O . TRP A 1 262 ? 4.887 -18.318 -8.072 1.00 83.44 262 TRP A O 1
ATOM 2047 N N . LYS A 1 263 ? 6.740 -18.799 -6.884 1.00 81.56 263 LYS A N 1
ATOM 2048 C CA . LYS A 1 263 ? 6.825 -17.499 -6.204 1.00 81.56 263 LYS A CA 1
ATOM 2049 C C . LYS A 1 263 ? 6.884 -16.348 -7.212 1.00 81.56 263 LYS A C 1
ATOM 2051 O O . LYS A 1 263 ? 6.156 -15.373 -7.068 1.00 81.56 263 LYS A O 1
ATOM 2056 N N . MET A 1 264 ? 7.679 -16.501 -8.277 1.00 75.75 264 MET A N 1
ATOM 2057 C CA . MET A 1 264 ? 7.684 -15.553 -9.393 1.00 75.75 264 MET A CA 1
ATOM 2058 C C . MET A 1 264 ? 6.306 -15.459 -10.053 1.00 75.75 264 MET A C 1
ATOM 2060 O O . MET A 1 264 ? 5.817 -14.360 -10.250 1.00 75.75 264 MET A O 1
ATOM 2064 N N . ARG A 1 265 ? 5.649 -16.581 -10.376 1.00 78.81 265 ARG A N 1
ATOM 2065 C CA . ARG A 1 265 ? 4.341 -16.547 -11.053 1.00 78.81 265 ARG A CA 1
ATOM 2066 C C . ARG A 1 265 ? 3.265 -15.807 -10.256 1.00 78.81 265 ARG A C 1
ATOM 2068 O O . ARG A 1 265 ? 2.546 -14.990 -10.822 1.00 78.81 265 ARG A O 1
ATOM 2075 N N . VAL A 1 266 ? 3.207 -16.043 -8.949 1.00 84.38 266 VAL A N 1
ATOM 2076 C CA . VAL A 1 266 ? 2.282 -15.358 -8.032 1.00 84.38 266 VAL A CA 1
ATOM 2077 C C . VAL A 1 266 ? 2.574 -13.858 -7.956 1.00 84.38 266 VAL A C 1
ATOM 2079 O O . VAL A 1 266 ? 1.654 -13.046 -7.950 1.00 84.38 266 VAL A O 1
ATOM 2082 N N . PHE A 1 267 ? 3.847 -13.464 -7.969 1.00 78.25 267 PHE A N 1
ATOM 2083 C CA . PHE A 1 267 ? 4.216 -12.050 -7.991 1.00 78.25 267 PHE A CA 1
ATOM 2084 C C . PHE A 1 267 ? 3.658 -11.315 -9.224 1.00 78.25 267 PHE A C 1
ATOM 2086 O O . PHE A 1 267 ? 3.268 -10.155 -9.166 1.00 78.25 267 PHE A O 1
ATOM 2093 N N . LEU A 1 268 ? 3.556 -11.997 -10.356 1.00 75.75 268 LEU A N 1
ATOM 2094 C CA . LEU A 1 268 ? 3.011 -11.404 -11.578 1.00 75.75 268 LEU A CA 1
ATOM 2095 C C . LEU A 1 268 ? 1.507 -11.386 -11.584 1.00 75.75 268 LEU A C 1
ATOM 2097 O O . LEU A 1 268 ? 0.926 -10.429 -12.085 1.00 75.75 268 LEU A O 1
ATOM 2101 N N . ALA A 1 269 ? 0.903 -12.432 -11.018 1.00 83.06 269 ALA A N 1
ATOM 2102 C CA . ALA A 1 269 ? -0.511 -12.417 -10.722 1.00 83.06 269 ALA A CA 1
ATOM 2103 C C . ALA A 1 269 ? -0.843 -11.148 -9.930 1.00 83.06 269 ALA A C 1
ATOM 2105 O O . ALA A 1 269 ? -1.843 -10.518 -10.231 1.00 83.06 269 ALA A O 1
ATOM 2106 N N . GLN A 1 270 ? 0.036 -10.688 -9.027 1.00 82.44 270 GLN A N 1
ATOM 2107 C CA . GLN A 1 270 ? -0.147 -9.427 -8.300 1.00 82.44 270 GLN A CA 1
ATOM 2108 C C . GLN A 1 270 ? -0.152 -8.196 -9.202 1.00 82.44 270 GLN A C 1
ATOM 2110 O O . GLN A 1 270 ? -1.002 -7.323 -9.047 1.00 82.44 270 GLN A O 1
ATOM 2115 N N . ILE A 1 271 ? 0.743 -8.131 -10.182 1.00 81.69 271 ILE A N 1
ATOM 2116 C CA . ILE A 1 271 ? 0.752 -7.037 -11.158 1.00 81.69 271 ILE A CA 1
ATOM 2117 C C . ILE A 1 271 ? -0.508 -7.089 -12.042 1.00 81.69 271 ILE A C 1
ATOM 2119 O O . ILE A 1 271 ? -1.078 -6.047 -12.370 1.00 81.69 271 ILE A O 1
ATOM 2123 N N . GLU A 1 272 ? -0.949 -8.284 -12.432 1.00 81.88 272 GLU A N 1
ATOM 2124 C CA . GLU A 1 272 ? -2.159 -8.485 -13.238 1.00 81.88 272 GLU A CA 1
ATOM 2125 C C . GLU A 1 272 ? -3.440 -8.172 -12.464 1.00 81.88 272 GLU A C 1
ATOM 2127 O O . GLU A 1 272 ? -4.388 -7.597 -12.991 1.00 81.88 272 GLU A O 1
ATOM 2132 N N . PHE A 1 273 ? -3.443 -8.485 -11.178 1.00 83.56 273 PHE A N 1
ATOM 2133 C CA . PHE A 1 273 ? -4.522 -8.190 -10.259 1.00 83.56 273 PHE A CA 1
ATOM 2134 C C . PHE A 1 273 ? -4.658 -6.682 -10.020 1.00 83.56 273 PHE A C 1
ATOM 2136 O O . PHE A 1 273 ? -5.753 -6.132 -10.151 1.00 83.56 273 PHE A O 1
ATOM 2143 N N . LEU A 1 274 ? -3.540 -6.001 -9.745 1.00 81.44 274 LEU A N 1
ATOM 2144 C CA . LEU A 1 274 ? -3.516 -4.565 -9.446 1.00 81.44 274 LEU A CA 1
ATOM 2145 C C . LEU A 1 274 ? -3.650 -3.665 -10.679 1.00 81.44 274 LEU A C 1
ATOM 2147 O O . LEU A 1 274 ? -3.990 -2.496 -10.523 1.00 81.44 274 LEU A O 1
ATOM 2151 N N . GLN A 1 275 ? -3.348 -4.175 -11.878 1.00 83.31 275 GLN A N 1
ATOM 2152 C CA . GLN A 1 275 ? -3.373 -3.429 -13.146 1.00 83.31 275 GLN A CA 1
ATOM 2153 C C . GLN A 1 275 ? -2.771 -2.006 -13.051 1.00 83.31 275 GLN A C 1
ATOM 2155 O O . GLN A 1 275 ? -3.430 -1.030 -13.415 1.00 83.31 275 GLN A O 1
ATOM 2160 N N . PRO A 1 276 ? -1.518 -1.842 -12.573 1.00 87.38 276 PRO A N 1
ATOM 2161 C CA . PRO A 1 276 ? -0.927 -0.516 -12.431 1.00 87.38 276 PRO A CA 1
ATOM 2162 C C . PRO A 1 276 ? -0.705 0.143 -13.797 1.00 87.38 276 PRO A C 1
ATOM 2164 O O . PRO A 1 276 ? -0.290 -0.518 -14.753 1.00 87.38 276 PRO A O 1
ATOM 2167 N N . ASN A 1 277 ? -0.903 1.461 -13.870 1.00 90.19 277 ASN A N 1
ATOM 2168 C CA . ASN A 1 277 ? -0.609 2.254 -15.069 1.00 90.19 277 ASN A CA 1
ATOM 2169 C C . ASN A 1 277 ? 0.903 2.444 -15.262 1.00 90.19 277 ASN A C 1
ATOM 2171 O O . ASN A 1 277 ? 1.377 2.506 -16.396 1.00 90.19 277 ASN A O 1
ATOM 2175 N N . LEU A 1 278 ? 1.651 2.515 -14.152 1.00 91.38 278 LEU A N 1
ATOM 2176 C CA . LEU A 1 278 ? 3.106 2.632 -14.130 1.00 91.38 278 LEU A CA 1
ATOM 2177 C C . LEU A 1 278 ? 3.718 1.548 -13.239 1.00 91.38 278 LEU A C 1
ATOM 2179 O O . LEU A 1 278 ? 3.540 1.556 -12.021 1.00 91.38 278 LEU A O 1
ATOM 2183 N N . LEU A 1 279 ? 4.486 0.645 -13.842 1.00 91.25 279 LEU A N 1
ATOM 2184 C CA . LEU A 1 279 ? 5.237 -0.396 -13.147 1.00 91.25 279 LEU A CA 1
ATOM 2185 C C . LEU A 1 279 ? 6.710 0.012 -13.012 1.00 91.25 279 LEU A C 1
ATOM 2187 O O . LEU A 1 279 ? 7.399 0.225 -14.008 1.00 91.25 279 LEU A O 1
ATOM 2191 N N . LEU A 1 280 ? 7.209 0.096 -11.783 1.00 90.75 280 LEU A N 1
ATOM 2192 C CA . LEU A 1 280 ? 8.596 0.433 -11.474 1.00 90.75 280 LEU A CA 1
ATOM 2193 C C . LEU A 1 280 ? 9.306 -0.807 -10.932 1.00 90.75 280 LEU A C 1
ATOM 2195 O O . LEU A 1 280 ? 8.966 -1.299 -9.858 1.00 90.75 280 LEU A O 1
ATOM 2199 N N . LEU A 1 281 ? 10.294 -1.301 -11.671 1.00 87.94 281 LEU A N 1
ATOM 2200 C CA . LEU A 1 281 ? 11.041 -2.513 -11.355 1.00 87.94 281 LEU A CA 1
ATOM 2201 C C . LEU A 1 281 ? 12.476 -2.150 -10.981 1.00 87.94 281 LEU A C 1
ATOM 2203 O O . LEU A 1 281 ? 13.246 -1.714 -11.838 1.00 87.94 281 LEU A O 1
ATOM 2207 N N . ASP A 1 282 ? 12.843 -2.343 -9.718 1.00 86.69 282 ASP A N 1
ATOM 2208 C CA . ASP A 1 282 ? 14.199 -2.083 -9.247 1.00 86.69 282 ASP A CA 1
ATOM 2209 C C . ASP A 1 282 ? 15.054 -3.347 -9.357 1.00 86.69 282 ASP A C 1
ATOM 2211 O O . ASP A 1 282 ? 14.820 -4.327 -8.653 1.00 86.69 282 ASP A O 1
ATOM 2215 N N . GLU A 1 283 ? 16.026 -3.333 -10.270 1.00 80.88 283 GLU A N 1
ATOM 2216 C CA . GLU A 1 283 ? 16.961 -4.433 -10.518 1.00 80.88 283 GLU A CA 1
ATOM 2217 C C . GLU A 1 283 ? 16.273 -5.819 -10.628 1.00 80.88 283 GLU A C 1
ATOM 2219 O O . GLU A 1 283 ? 16.686 -6.782 -9.972 1.00 80.88 283 GLU A O 1
ATOM 2224 N N . PRO A 1 284 ? 15.225 -5.969 -11.468 1.00 74.19 284 PRO A N 1
ATOM 2225 C CA . PRO A 1 284 ? 14.351 -7.147 -11.453 1.00 74.19 284 PRO A CA 1
ATOM 2226 C C . PRO A 1 284 ? 15.049 -8.445 -11.870 1.00 74.19 284 PRO A C 1
ATOM 2228 O O . PRO A 1 284 ? 14.524 -9.526 -11.636 1.00 74.19 284 PRO A O 1
ATOM 2231 N N . THR A 1 285 ? 16.210 -8.358 -12.517 1.00 72.62 285 THR A N 1
ATOM 2232 C CA . THR A 1 285 ? 16.985 -9.518 -12.974 1.00 72.62 285 THR A CA 1
ATOM 2233 C C . THR A 1 285 ? 18.054 -9.964 -11.983 1.00 72.62 285 THR A C 1
ATOM 2235 O O . THR A 1 285 ? 18.679 -11.004 -12.200 1.00 72.62 285 THR A O 1
ATOM 2238 N N . ASN A 1 286 ? 18.305 -9.205 -10.913 1.00 70.88 286 ASN A N 1
ATOM 2239 C CA . ASN A 1 286 ? 19.313 -9.595 -9.935 1.00 70.88 286 ASN A CA 1
ATOM 2240 C C . ASN A 1 286 ? 18.887 -10.889 -9.237 1.00 70.88 286 ASN A C 1
ATOM 2242 O O . ASN A 1 286 ? 17.730 -11.069 -8.870 1.00 70.88 286 ASN A O 1
ATOM 2246 N N . HIS A 1 287 ? 19.840 -11.808 -9.071 1.00 67.38 287 HIS A N 1
ATOM 2247 C CA . HIS A 1 287 ? 19.619 -13.126 -8.463 1.00 67.38 287 HIS A CA 1
ATOM 2248 C C . HIS A 1 287 ? 18.672 -14.062 -9.247 1.00 67.38 287 HIS A C 1
ATOM 2250 O O . HIS A 1 287 ? 18.272 -15.103 -8.723 1.00 67.38 287 HIS A O 1
ATOM 2256 N N . LEU A 1 288 ? 18.343 -13.738 -10.505 1.00 69.56 288 LEU A N 1
ATOM 2257 C CA . LEU A 1 288 ? 17.589 -14.619 -11.399 1.00 69.56 288 LEU A CA 1
ATOM 2258 C C . LEU A 1 288 ? 18.512 -15.482 -12.269 1.00 69.56 288 LEU A C 1
ATOM 2260 O O . LEU A 1 288 ? 19.591 -15.061 -12.683 1.00 69.56 288 LEU A O 1
ATOM 2264 N N . ASP A 1 289 ? 18.057 -16.698 -12.573 1.00 73.38 289 ASP A N 1
ATOM 2265 C CA . ASP A 1 289 ? 18.658 -17.548 -13.599 1.00 73.38 289 ASP A CA 1
ATOM 2266 C C . ASP A 1 289 ? 18.188 -17.119 -15.005 1.00 73.38 289 ASP A C 1
ATOM 2268 O O . ASP A 1 289 ? 17.211 -16.385 -15.171 1.00 73.38 289 ASP A O 1
ATOM 2272 N N . LEU A 1 290 ? 18.898 -17.567 -16.045 1.00 76.75 290 LEU A N 1
ATOM 2273 C CA . LEU A 1 290 ? 18.611 -17.179 -17.430 1.00 76.75 290 LEU A CA 1
ATOM 2274 C C . LEU A 1 290 ? 17.148 -17.445 -17.861 1.00 76.75 290 LEU A C 1
ATOM 2276 O O . LEU A 1 290 ? 16.563 -16.556 -18.484 1.00 76.75 290 LEU A O 1
ATOM 2280 N N . PRO A 1 291 ? 16.516 -18.589 -17.516 1.00 72.75 291 PRO A N 1
ATOM 2281 C CA . PRO A 1 291 ? 15.105 -18.815 -17.828 1.00 72.75 291 PRO A CA 1
ATOM 2282 C C . PRO A 1 291 ? 14.170 -17.778 -17.193 1.00 72.75 291 PRO A C 1
ATOM 2284 O O . PRO A 1 291 ? 13.254 -17.294 -17.857 1.00 72.75 291 PRO A O 1
ATOM 2287 N N . ARG A 1 292 ? 14.403 -17.390 -15.931 1.00 68.56 292 ARG A N 1
ATOM 2288 C CA . ARG A 1 292 ? 13.596 -16.358 -15.263 1.00 68.56 292 ARG A CA 1
ATOM 2289 C C . ARG A 1 292 ? 13.839 -14.969 -15.851 1.00 68.56 292 ARG A C 1
ATOM 2291 O O . ARG A 1 292 ? 12.888 -14.206 -15.966 1.00 68.56 292 ARG A O 1
ATOM 2298 N N . ILE A 1 293 ? 15.063 -14.654 -16.282 1.00 78.38 293 ILE A N 1
ATOM 2299 C CA . ILE A 1 293 ? 15.367 -13.390 -16.977 1.00 78.38 293 ILE A CA 1
ATOM 2300 C C . ILE A 1 293 ? 14.588 -13.287 -18.297 1.00 78.38 293 ILE A C 1
ATOM 2302 O O . ILE A 1 293 ? 13.916 -12.284 -18.530 1.00 78.38 293 ILE A O 1
ATOM 2306 N N . GLN A 1 294 ? 14.632 -14.326 -19.142 1.00 78.56 294 GLN A N 1
ATOM 2307 C CA . GLN A 1 294 ? 13.873 -14.369 -20.405 1.00 78.56 294 GLN A CA 1
ATOM 2308 C C . GLN A 1 294 ? 12.370 -14.234 -20.164 1.00 78.56 294 GLN A C 1
ATOM 2310 O O . GLN A 1 294 ? 11.657 -13.568 -20.913 1.00 78.56 294 GLN A O 1
ATOM 2315 N N . TRP A 1 295 ? 11.895 -14.855 -19.091 1.00 74.81 295 TRP A N 1
ATOM 2316 C CA . TRP A 1 295 ? 10.508 -14.779 -18.688 1.00 74.81 295 TRP A CA 1
ATOM 2317 C C . TRP A 1 295 ? 10.102 -13.340 -18.292 1.00 74.81 295 TRP A C 1
ATOM 2319 O O . TRP A 1 295 ? 9.126 -12.823 -18.839 1.00 74.81 295 TRP A O 1
ATOM 2329 N N . VAL A 1 296 ? 10.887 -12.652 -17.445 1.00 76.19 296 VAL A N 1
ATOM 2330 C CA . VAL A 1 296 ? 10.653 -11.237 -17.069 1.00 76.19 296 VAL A CA 1
ATOM 2331 C C . VAL A 1 296 ? 10.656 -10.336 -18.305 1.00 76.19 296 VAL A C 1
ATOM 2333 O O . VAL A 1 296 ? 9.817 -9.445 -18.427 1.00 76.19 296 VAL A O 1
ATOM 2336 N N . GLN A 1 297 ? 11.566 -10.582 -19.248 1.00 82.31 297 GLN A N 1
ATOM 2337 C CA . GLN A 1 297 ? 11.629 -9.837 -20.503 1.00 82.31 297 GLN A CA 1
ATOM 2338 C C . GLN A 1 297 ? 10.332 -9.975 -21.316 1.00 82.31 297 GLN A C 1
ATOM 2340 O O . GLN A 1 297 ? 9.760 -8.961 -21.712 1.00 82.31 297 GLN A O 1
ATOM 2345 N N . ASN A 1 298 ? 9.842 -11.201 -21.526 1.00 82.88 298 ASN A N 1
ATOM 2346 C CA . ASN A 1 298 ? 8.595 -11.443 -22.262 1.00 82.88 298 ASN A CA 1
ATOM 2347 C C . ASN A 1 298 ? 7.384 -10.820 -21.554 1.00 82.88 298 ASN A C 1
ATOM 2349 O O . ASN A 1 298 ? 6.491 -10.272 -22.200 1.00 82.88 298 ASN A O 1
ATOM 2353 N N . PHE A 1 299 ? 7.363 -10.874 -20.223 1.00 81.44 299 PHE A N 1
ATOM 2354 C CA . PHE A 1 299 ? 6.317 -10.243 -19.430 1.00 81.44 299 PHE A CA 1
ATOM 2355 C C . PHE A 1 299 ? 6.284 -8.729 -19.610 1.00 81.44 299 PHE A C 1
ATOM 2357 O O . PHE A 1 299 ? 5.222 -8.177 -19.866 1.00 81.44 299 PHE A O 1
ATOM 2364 N N . ILE A 1 300 ? 7.431 -8.050 -19.539 1.00 83.81 300 ILE A N 1
ATOM 2365 C CA . ILE A 1 300 ? 7.478 -6.598 -19.754 1.00 83.81 300 ILE A CA 1
ATOM 2366 C C . ILE A 1 300 ? 7.015 -6.258 -21.178 1.00 83.81 300 ILE A C 1
ATOM 2368 O O . ILE A 1 300 ? 6.208 -5.354 -21.344 1.00 83.81 300 ILE A O 1
ATOM 2372 N N . GLN A 1 301 ? 7.464 -7.010 -22.189 1.00 84.62 301 GLN A N 1
ATOM 2373 C CA . GLN A 1 301 ? 7.150 -6.752 -23.602 1.00 84.62 301 GLN A CA 1
ATOM 2374 C C . GLN A 1 301 ? 5.674 -6.935 -23.983 1.00 84.62 301 GLN A C 1
ATOM 2376 O O . GLN A 1 301 ? 5.244 -6.414 -25.008 1.00 84.62 301 GLN A O 1
ATOM 2381 N N . THR A 1 302 ? 4.911 -7.708 -23.212 1.00 83.25 302 THR A N 1
ATOM 2382 C CA . THR A 1 302 ? 3.505 -8.021 -23.518 1.00 83.25 302 THR A CA 1
ATOM 2383 C C . THR A 1 302 ? 2.516 -7.091 -22.817 1.00 83.25 302 THR A C 1
ATOM 2385 O O . THR A 1 302 ? 1.316 -7.173 -23.074 1.00 83.25 302 THR A O 1
ATOM 2388 N N . ARG A 1 303 ? 2.994 -6.186 -21.954 1.00 81.38 303 ARG A N 1
ATOM 2389 C CA . ARG A 1 303 ? 2.140 -5.263 -21.199 1.00 81.38 303 ARG A CA 1
ATOM 2390 C C . ARG A 1 303 ? 1.876 -3.972 -21.959 1.00 81.38 303 ARG A C 1
ATOM 2392 O O . ARG A 1 303 ? 2.769 -3.391 -22.558 1.00 81.38 303 ARG A O 1
ATOM 2399 N N . SER A 1 304 ? 0.654 -3.470 -21.818 1.00 85.31 304 SER A N 1
ATOM 2400 C CA . SER A 1 304 ? 0.252 -2.128 -22.258 1.00 85.31 304 SER A CA 1
ATOM 2401 C C . SER A 1 304 ? 0.580 -1.028 -21.243 1.00 85.31 304 SER A C 1
ATOM 2403 O O . SER A 1 304 ? 0.476 0.151 -21.567 1.00 85.31 304 SER A O 1
ATOM 2405 N N . ALA A 1 305 ? 0.947 -1.392 -20.011 1.00 87.12 305 ALA A N 1
ATOM 2406 C CA . ALA A 1 305 ? 1.295 -0.447 -18.954 1.00 87.12 305 ALA A CA 1
ATOM 2407 C C . ALA A 1 305 ? 2.709 0.122 -19.140 1.00 87.12 305 ALA A C 1
ATOM 2409 O O . ALA A 1 305 ? 3.645 -0.606 -19.489 1.00 87.12 305 ALA A O 1
ATOM 2410 N N . THR A 1 306 ? 2.891 1.404 -18.813 1.00 92.75 306 THR A N 1
ATOM 2411 C CA . THR A 1 306 ? 4.217 2.030 -18.802 1.00 92.75 306 THR A CA 1
ATOM 2412 C C . THR A 1 306 ? 5.106 1.315 -17.790 1.00 92.75 306 THR A C 1
ATOM 2414 O O . THR A 1 306 ? 4.691 1.044 -16.664 1.00 92.75 306 THR A O 1
ATOM 2417 N N . THR A 1 307 ? 6.342 0.994 -18.170 1.00 92.44 307 THR A N 1
ATOM 2418 C CA . THR A 1 307 ? 7.289 0.294 -17.289 1.00 92.44 307 THR A CA 1
ATOM 2419 C C . THR A 1 307 ? 8.602 1.057 -17.195 1.00 92.44 307 THR A C 1
ATOM 2421 O O . THR A 1 307 ? 9.125 1.492 -18.214 1.00 92.44 307 THR A O 1
ATOM 2424 N N . VAL A 1 308 ? 9.174 1.180 -15.997 1.00 92.81 308 VAL A N 1
ATOM 2425 C CA . VAL A 1 308 ? 10.543 1.672 -15.790 1.00 92.81 308 VAL A CA 1
ATOM 2426 C C . VAL A 1 308 ? 11.327 0.610 -15.035 1.00 92.81 308 VAL A C 1
ATOM 2428 O O . VAL A 1 308 ? 11.025 0.298 -13.887 1.00 92.81 308 VAL A O 1
ATOM 2431 N N . ASN A 1 309 ? 12.340 0.054 -15.682 1.00 90.38 309 ASN A N 1
ATOM 2432 C CA . ASN A 1 309 ? 13.268 -0.912 -15.105 1.00 90.38 309 ASN A CA 1
ATOM 2433 C C . ASN A 1 309 ? 14.560 -0.187 -14.708 1.00 90.38 309 ASN A C 1
ATOM 2435 O O . ASN A 1 309 ? 15.018 0.665 -15.460 1.00 90.38 309 ASN A O 1
ATOM 2439 N N . SER A 1 310 ? 15.165 -0.494 -13.558 1.00 87.44 310 SER A N 1
ATOM 2440 C CA . SER A 1 310 ? 16.549 -0.093 -13.278 1.00 87.44 310 SER A CA 1
ATOM 2441 C C . SER A 1 310 ? 17.515 -1.220 -13.637 1.00 87.44 310 SER A C 1
ATOM 2443 O O . SER A 1 310 ? 17.229 -2.404 -13.452 1.00 87.44 310 SER A O 1
ATOM 2445 N N . SER A 1 311 ? 18.677 -0.838 -14.165 1.00 81.69 311 SER A N 1
ATOM 2446 C CA . SER A 1 311 ? 19.783 -1.757 -14.406 1.00 81.69 311 SER A CA 1
ATOM 2447 C C . SER A 1 311 ? 21.118 -1.086 -14.099 1.00 81.69 311 SER A C 1
ATOM 2449 O O . SER A 1 311 ? 21.377 0.073 -14.456 1.00 81.69 311 SER A O 1
ATOM 2451 N N . THR A 1 312 ? 21.987 -1.816 -13.411 1.00 76.56 312 THR A N 1
ATOM 2452 C CA . THR A 1 312 ? 23.332 -1.361 -13.082 1.00 76.56 312 THR A CA 1
ATOM 2453 C C . THR A 1 312 ? 24.340 -1.783 -14.145 1.00 76.56 312 THR A C 1
ATOM 2455 O O . THR A 1 312 ? 24.515 -2.962 -14.436 1.00 76.56 312 THR A O 1
ATOM 2458 N N . LEU A 1 313 ? 25.106 -0.813 -14.652 1.00 68.12 313 LEU A N 1
ATOM 2459 C CA . LEU A 1 313 ? 26.283 -1.106 -15.470 1.00 68.12 313 LEU A CA 1
ATOM 2460 C C . LEU A 1 313 ? 27.409 -1.651 -14.582 1.00 68.12 313 LEU A C 1
ATOM 2462 O O . LEU A 1 313 ? 27.980 -0.916 -13.768 1.00 68.12 313 LEU A O 1
ATOM 2466 N N . LEU A 1 314 ? 27.744 -2.929 -14.758 1.00 52.16 314 LEU A N 1
ATOM 2467 C CA . LEU A 1 314 ? 28.974 -3.515 -14.230 1.00 52.16 314 LEU A CA 1
ATOM 2468 C C . LEU A 1 314 ? 30.170 -2.949 -15.012 1.00 52.16 314 LEU A C 1
ATOM 2470 O O . LEU A 1 314 ? 30.091 -2.757 -16.225 1.00 52.16 314 LEU A O 1
ATOM 2474 N N . ARG A 1 315 ? 31.275 -2.640 -14.320 1.00 46.16 315 ARG A N 1
ATOM 2475 C CA . ARG A 1 315 ? 32.522 -2.245 -14.993 1.00 46.16 315 ARG A CA 1
ATOM 2476 C C . ARG A 1 315 ? 33.004 -3.421 -15.849 1.00 46.16 315 ARG A C 1
ATOM 2478 O O . ARG A 1 315 ? 33.261 -4.485 -15.294 1.00 46.16 315 ARG A O 1
ATOM 2485 N N . THR A 1 316 ? 33.125 -3.208 -17.156 1.00 38.50 316 THR A N 1
ATOM 2486 C CA . THR A 1 316 ? 34.062 -3.953 -18.011 1.00 38.50 316 THR A CA 1
ATOM 2487 C C . THR A 1 316 ? 35.486 -3.524 -17.711 1.00 38.50 316 THR A C 1
ATOM 2489 O O . THR A 1 316 ? 35.673 -2.296 -17.517 1.00 38.50 316 THR A O 1
#

Sequence (316 aa):
MSRASSRKAAASPGGVSSFIMARSQQDRFHLATVDHHDYNIHLWQVGLSIGNRELLVDAELKLEAGAHYGLVGRNGTGKSTLLQALGDGLFEGISSHIHVMYVHQLFHVDLENPELSVVNVLLSGDKQRVSRQHMIELLEAGLETQTLHQTLKQLEYEAVEAARAKMERVAIKRSGLRGLTARNKLLALEKDVAVAKAAWDQASSNPPPDTDDEILAANNWLESLYEQEDMSNEPRAREILVDIGLPVEQHDRPFHELSGGWKMRVFLAQIEFLQPNLLLLDEPTNHLDLPRIQWVQNFIQTRSATTVNSSTLLRT